Protein AF-Q16J27-F1 (afdb_monomer_lite)

Foldseek 3Di:
DLVVQLVVCVVVVNVLSVVVSVLVVVLPDDDPPDDDDDVCSCVVPVCSQVVLVVSLVVCVVVVVLVVSLVSCLSQAFQDADPVVVVVVPPPDDPDDDDDDDDDPDDDDDDDDDDDPDDPVPVVVVVVVPDDDDDDDDPPPDPPDDPPVGDNRSHDCPCLVVSLVSLVVVLVVCVVVVVPVVSVVSVSRRPPDPPPPPDDDLWFAAPVPRDTDPQADPPVRHGRDAALVPRHRAPDDKDAFPPPRHIHHPVVVVVCVVPDQADSNPPRDSRVVRRVVVVPPD

pLDDT: mean 71.66, std 24.14, range [27.55, 97.0]

Structure (mmCIF, N/CA/C/O backbone):
data_AF-Q16J27-F1
#
_entry.id   AF-Q16J27-F1
#
loop_
_atom_site.group_PDB
_atom_site.id
_atom_site.type_symbol
_atom_site.label_atom_id
_atom_site.label_alt_id
_atom_site.label_comp_id
_atom_site.label_asym_id
_atom_site.label_entity_id
_atom_site.label_seq_id
_atom_site.pdbx_PDB_ins_code
_atom_site.Cartn_x
_atom_site.Cartn_y
_atom_site.Cartn_z
_atom_site.occupancy
_atom_site.B_iso_or_equiv
_atom_site.auth_seq_id
_atom_site.auth_comp_id
_atom_site.auth_asym_id
_atom_site.auth_atom_id
_atom_site.pdbx_PDB_model_num
ATOM 1 N N . MET A 1 1 ? 21.457 -13.577 -12.813 1.00 84.94 1 MET A N 1
ATOM 2 C CA . MET A 1 1 ? 20.068 -13.137 -13.081 1.00 84.94 1 MET A CA 1
ATOM 3 C C . MET A 1 1 ? 20.002 -12.129 -14.229 1.00 84.94 1 MET A C 1
ATOM 5 O O . MET A 1 1 ? 19.342 -12.450 -15.204 1.00 84.94 1 MET A O 1
ATOM 9 N N . CYS A 1 2 ? 20.724 -10.998 -14.190 1.00 90.38 2 CYS A N 1
ATOM 10 C CA . CYS A 1 2 ? 20.706 -9.997 -15.276 1.00 90.38 2 CYS A CA 1
ATOM 11 C C . CYS A 1 2 ? 20.982 -10.592 -16.672 1.00 90.38 2 CYS A C 1
ATOM 13 O O . CYS A 1 2 ? 20.192 -10.374 -17.583 1.00 90.38 2 CYS A O 1
ATOM 15 N N . ARG A 1 3 ? 22.016 -11.439 -16.807 1.00 91.88 3 ARG A N 1
ATOM 16 C CA . ARG A 1 3 ? 22.331 -12.161 -18.056 1.00 91.88 3 ARG A CA 1
ATOM 17 C C . ARG A 1 3 ? 21.164 -12.987 -18.599 1.00 91.88 3 ARG A C 1
ATOM 19 O O . ARG A 1 3 ? 20.819 -12.880 -19.765 1.00 91.88 3 ARG A O 1
ATOM 26 N N . HIS A 1 4 ? 20.513 -13.760 -17.733 1.00 93.12 4 HIS A N 1
ATOM 27 C CA . HIS A 1 4 ? 19.356 -14.566 -18.119 1.00 93.12 4 HIS A CA 1
ATOM 28 C C . HIS A 1 4 ? 18.196 -13.689 -18.611 1.00 93.12 4 HIS A C 1
ATOM 30 O O . HIS A 1 4 ? 17.593 -13.975 -19.639 1.00 93.12 4 HIS A O 1
ATOM 36 N N . 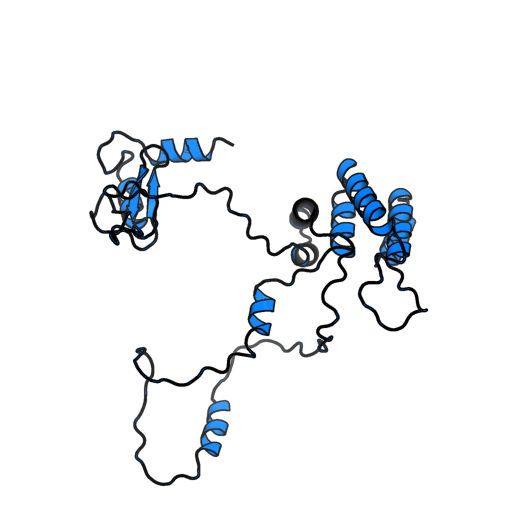ASN A 1 5 ? 17.903 -12.587 -17.913 1.00 92.25 5 ASN A N 1
ATOM 37 C CA . ASN A 1 5 ? 16.838 -11.673 -18.327 1.00 92.25 5 ASN A CA 1
ATOM 38 C C . ASN A 1 5 ? 17.156 -10.986 -19.664 1.00 92.25 5 ASN A C 1
ATOM 40 O O . ASN A 1 5 ? 16.250 -10.784 -20.471 1.00 92.25 5 ASN A O 1
ATOM 44 N N . LYS A 1 6 ? 18.434 -10.670 -19.915 1.00 95.00 6 LYS A N 1
ATOM 45 C CA . LYS A 1 6 ? 18.916 -10.172 -21.206 1.00 95.00 6 LYS A CA 1
ATOM 46 C C . LYS A 1 6 ? 18.664 -11.190 -22.324 1.00 95.00 6 LYS A C 1
ATOM 48 O O . LYS A 1 6 ? 18.023 -10.840 -23.307 1.00 95.00 6 LYS A O 1
ATOM 53 N N . GLU A 1 7 ? 19.093 -12.441 -22.156 1.00 95.69 7 GLU A N 1
ATOM 54 C CA . GLU A 1 7 ? 18.892 -13.519 -23.144 1.00 95.69 7 GLU A CA 1
ATOM 55 C C . GLU A 1 7 ? 17.401 -13.760 -23.439 1.00 95.69 7 GLU A C 1
ATOM 57 O O . GLU A 1 7 ? 16.992 -13.943 -24.587 1.00 95.69 7 GLU A O 1
ATOM 62 N N . VAL A 1 8 ? 16.556 -13.719 -22.403 1.00 94.75 8 VAL A N 1
ATOM 63 C CA . VAL A 1 8 ? 15.099 -13.821 -22.561 1.00 94.75 8 VAL A CA 1
ATOM 64 C C . VAL A 1 8 ? 14.559 -12.635 -23.366 1.00 94.75 8 VAL A C 1
ATOM 66 O O . VAL A 1 8 ? 13.765 -12.838 -24.283 1.00 94.75 8 VAL A O 1
ATOM 69 N N . ALA A 1 9 ? 14.996 -11.409 -23.077 1.00 95.12 9 ALA A N 1
ATOM 70 C CA . ALA A 1 9 ? 14.585 -10.227 -23.831 1.00 95.12 9 ALA A CA 1
ATOM 71 C C . ALA A 1 9 ? 15.019 -10.283 -25.308 1.00 95.12 9 ALA A C 1
ATOM 73 O O . ALA A 1 9 ? 14.231 -9.913 -26.180 1.00 95.12 9 ALA A O 1
ATOM 74 N N . GLU A 1 10 ? 16.221 -10.793 -25.597 1.00 96.06 10 GLU A N 1
ATOM 75 C CA . GLU A 1 10 ? 16.709 -11.014 -26.966 1.00 96.06 10 GLU A CA 1
ATOM 76 C C . GLU A 1 10 ? 15.813 -12.007 -27.710 1.00 96.06 10 GLU A C 1
ATOM 78 O O . GLU A 1 10 ? 15.356 -11.723 -28.818 1.00 96.06 10 GLU A O 1
ATOM 83 N N . LYS A 1 11 ? 15.473 -13.132 -27.068 1.00 97.00 11 LYS A N 1
ATOM 84 C CA . LYS A 1 11 ? 14.601 -14.162 -27.647 1.00 97.00 11 LYS A CA 1
ATOM 85 C C . LYS A 1 11 ? 13.217 -13.631 -28.036 1.00 97.00 11 LYS A C 1
ATOM 87 O O . LYS A 1 11 ? 12.656 -14.082 -29.031 1.00 97.00 11 LYS A O 1
ATOM 92 N N . TYR A 1 12 ? 12.663 -12.703 -27.259 1.00 95.00 12 TYR A N 1
ATOM 93 C CA . TYR A 1 12 ? 11.347 -12.105 -27.517 1.00 95.00 12 TYR A CA 1
ATOM 94 C C . TYR A 1 12 ? 11.411 -10.770 -28.279 1.00 95.00 12 TYR A C 1
ATOM 96 O O . TYR A 1 12 ? 10.386 -10.106 -28.422 1.00 95.00 12 TYR A O 1
ATOM 104 N N . GLY A 1 13 ? 12.585 -10.368 -28.779 1.00 94.12 13 GLY A N 1
ATOM 105 C CA . GLY A 1 13 ? 12.735 -9.179 -29.622 1.00 94.12 13 GLY A CA 1
ATOM 106 C C . GLY A 1 13 ? 12.473 -7.852 -28.899 1.00 94.12 13 GLY A C 1
ATOM 107 O O . GLY A 1 13 ? 11.912 -6.936 -29.496 1.00 94.12 13 GLY A O 1
ATOM 108 N N . ARG A 1 14 ? 12.853 -7.737 -27.618 1.00 94.50 14 ARG A N 1
ATOM 109 C CA . ARG A 1 14 ? 12.688 -6.521 -26.794 1.00 94.50 14 ARG A CA 1
ATOM 110 C C . ARG A 1 14 ? 14.020 -5.785 -26.583 1.00 94.50 14 ARG A C 1
ATOM 112 O O . ARG A 1 14 ? 14.635 -5.951 -25.528 1.00 94.50 14 ARG A O 1
ATOM 119 N N . PRO A 1 15 ? 14.497 -4.977 -27.553 1.00 93.94 15 PRO A N 1
ATOM 120 C CA . PRO A 1 15 ? 15.834 -4.372 -27.506 1.00 93.94 15 PRO A CA 1
ATOM 121 C C . PRO A 1 15 ? 16.024 -3.396 -26.334 1.00 93.94 15 PRO A C 1
ATOM 123 O O . PRO A 1 15 ? 17.126 -3.274 -25.804 1.00 93.94 15 PRO A O 1
ATOM 126 N N . ASP A 1 16 ? 14.947 -2.748 -25.890 1.00 93.56 16 ASP A N 1
ATOM 127 C CA . ASP A 1 16 ? 14.914 -1.875 -24.715 1.00 93.56 16 ASP A CA 1
ATOM 128 C C . ASP A 1 16 ? 15.281 -2.631 -23.428 1.00 93.56 16 ASP A C 1
ATOM 130 O O . ASP A 1 16 ? 16.112 -2.180 -22.634 1.00 93.56 16 ASP A O 1
ATOM 134 N N . LEU A 1 17 ? 14.725 -3.833 -23.255 1.00 95.00 17 LEU A N 1
ATOM 135 C CA . LEU A 1 17 ? 15.028 -4.696 -22.117 1.00 95.00 17 LEU A CA 1
ATOM 136 C C . LEU A 1 17 ? 16.420 -5.317 -22.239 1.00 95.00 17 LEU A C 1
ATOM 138 O O . LEU A 1 17 ? 17.116 -5.430 -21.232 1.00 95.00 17 LEU A O 1
ATOM 142 N N . VAL A 1 18 ? 16.867 -5.663 -23.450 1.00 95.62 18 VAL A N 1
ATOM 143 C CA . VAL A 1 18 ? 18.244 -6.136 -23.685 1.00 95.62 18 VAL A CA 1
ATOM 144 C C . VAL A 1 18 ? 19.256 -5.091 -23.229 1.00 95.62 18 VAL A C 1
ATOM 146 O O . VAL A 1 18 ? 20.201 -5.419 -22.507 1.00 95.62 18 VAL A O 1
ATOM 149 N N . GLN A 1 19 ? 19.042 -3.825 -23.594 1.00 94.50 19 GLN A N 1
ATOM 150 C CA . GLN A 1 19 ? 19.903 -2.727 -23.170 1.00 94.50 19 GLN A CA 1
ATOM 151 C C . GLN A 1 19 ? 19.860 -2.543 -21.649 1.00 94.50 19 GLN A C 1
ATOM 153 O O . GLN A 1 19 ? 20.912 -2.501 -21.011 1.00 94.50 19 GLN A O 1
ATOM 158 N N . CYS A 1 20 ? 18.665 -2.500 -21.053 1.00 95.06 20 CYS A N 1
ATOM 159 C CA . CYS A 1 20 ? 18.499 -2.367 -19.605 1.00 95.06 20 CYS A CA 1
ATOM 160 C C . CYS A 1 20 ? 19.228 -3.474 -18.829 1.00 95.06 20 CYS A C 1
ATOM 162 O O . CYS A 1 20 ? 20.015 -3.184 -17.927 1.00 95.06 20 CYS A O 1
ATOM 164 N N . TRP A 1 21 ? 19.014 -4.738 -19.201 1.00 95.25 21 TRP A N 1
ATOM 165 C CA . TRP A 1 21 ? 19.621 -5.873 -18.511 1.00 95.25 21 TRP A CA 1
ATOM 166 C C . TRP A 1 21 ? 21.120 -6.012 -18.790 1.00 95.25 21 TRP A C 1
ATOM 168 O O . TRP A 1 21 ? 21.832 -6.509 -17.922 1.00 95.25 21 TRP A O 1
ATOM 178 N N . SER A 1 22 ? 21.619 -5.506 -19.925 1.00 93.50 22 SER A N 1
ATOM 179 C CA . SER A 1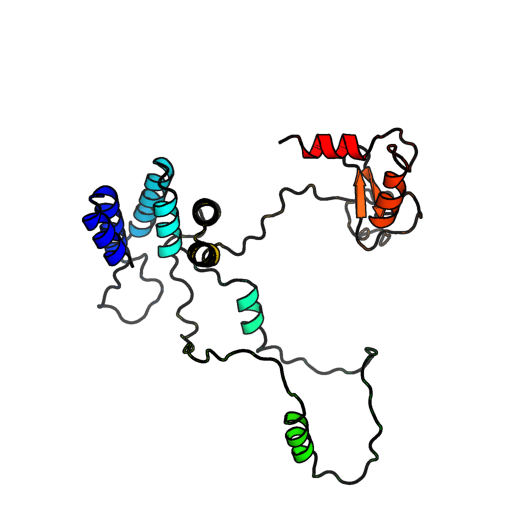 22 ? 23.063 -5.380 -20.181 1.00 93.50 22 SER A CA 1
ATOM 180 C C . SER A 1 22 ? 23.713 -4.356 -19.245 1.00 93.50 22 SER A C 1
ATOM 182 O O . SER A 1 22 ? 24.751 -4.637 -18.653 1.00 93.50 22 SER A O 1
ATOM 184 N N . LEU A 1 23 ? 23.082 -3.189 -19.054 1.00 91.81 23 LEU A N 1
ATOM 185 C CA . LEU A 1 23 ? 23.543 -2.177 -18.095 1.00 91.81 23 LEU A CA 1
ATOM 186 C C . LEU A 1 23 ? 23.509 -2.721 -16.660 1.00 91.81 23 LEU A C 1
ATOM 188 O O . LEU A 1 23 ? 24.484 -2.598 -15.925 1.00 91.81 23 LEU A O 1
ATOM 192 N N . ALA A 1 24 ? 22.413 -3.381 -16.281 1.00 90.44 24 ALA A N 1
ATOM 193 C CA . ALA A 1 24 ? 22.274 -4.019 -14.976 1.00 90.44 24 ALA A CA 1
ATOM 194 C C . ALA A 1 24 ? 23.296 -5.150 -14.759 1.00 90.44 24 ALA A C 1
ATOM 196 O O . ALA A 1 24 ? 23.768 -5.342 -13.642 1.00 90.44 24 ALA A O 1
ATOM 197 N N . GLU A 1 25 ? 23.652 -5.908 -15.801 1.00 90.31 25 GLU A N 1
ATOM 198 C CA . GLU A 1 25 ? 24.704 -6.924 -15.721 1.00 90.31 25 GLU A CA 1
ATOM 199 C C . GLU A 1 25 ? 26.066 -6.293 -15.429 1.00 90.31 25 GLU A C 1
ATOM 201 O O . GLU A 1 25 ? 26.739 -6.769 -14.523 1.00 90.31 25 GLU A O 1
ATOM 206 N N . MET A 1 26 ? 26.441 -5.210 -16.119 1.00 85.75 26 MET A N 1
ATOM 207 C CA . MET A 1 26 ? 27.706 -4.507 -15.856 1.00 85.75 26 MET A CA 1
ATOM 208 C C . MET A 1 26 ? 27.786 -3.971 -14.423 1.00 85.75 26 MET A C 1
ATOM 210 O O . MET A 1 26 ? 28.833 -4.056 -13.795 1.00 85.75 26 MET A O 1
ATOM 214 N N . ILE A 1 27 ? 26.672 -3.472 -13.881 1.00 85.06 27 ILE A N 1
ATOM 215 C CA . ILE A 1 27 ? 26.608 -2.997 -12.491 1.00 85.06 27 ILE A CA 1
ATOM 216 C C . ILE A 1 27 ? 26.768 -4.148 -11.484 1.00 85.06 27 ILE A C 1
ATOM 218 O O . ILE A 1 27 ? 27.290 -3.945 -10.392 1.00 85.06 27 ILE A O 1
ATOM 222 N N . ALA A 1 28 ? 26.305 -5.352 -11.829 1.00 81.94 28 ALA A N 1
ATOM 223 C CA . ALA A 1 28 ? 26.317 -6.513 -10.943 1.00 81.94 28 ALA A CA 1
ATOM 224 C C . ALA A 1 28 ? 27.635 -7.312 -10.961 1.00 81.94 28 ALA A C 1
ATOM 226 O O . ALA A 1 28 ? 27.755 -8.268 -10.194 1.00 81.94 28 ALA A O 1
ATOM 227 N N . GLN A 1 29 ? 28.590 -6.991 -11.841 1.00 76.19 29 GLN A N 1
ATOM 228 C CA . GLN A 1 29 ? 29.853 -7.726 -11.945 1.00 76.19 29 GLN A CA 1
ATOM 229 C C . GLN A 1 29 ? 30.774 -7.411 -10.749 1.00 76.19 29 GLN A C 1
ATOM 231 O O . GLN A 1 29 ? 31.118 -6.247 -10.548 1.00 76.19 29 GLN A O 1
ATOM 236 N N . PRO A 1 30 ? 31.191 -8.418 -9.953 1.00 58.91 30 PRO A N 1
ATOM 237 C CA . PRO A 1 30 ? 32.219 -8.233 -8.937 1.00 58.91 30 PRO A CA 1
ATOM 238 C C . PRO A 1 30 ? 33.591 -8.131 -9.616 1.00 58.91 30 PRO A C 1
ATOM 240 O O . PRO A 1 30 ? 33.941 -8.978 -10.439 1.00 58.91 30 PRO A O 1
ATOM 243 N N . ASN A 1 31 ? 34.369 -7.102 -9.291 1.00 52.28 31 ASN A N 1
ATOM 244 C CA . ASN A 1 31 ? 35.747 -6.991 -9.767 1.00 52.28 31 ASN A CA 1
ATOM 245 C C . ASN A 1 31 ? 36.627 -8.006 -9.016 1.00 52.28 31 ASN A C 1
ATOM 247 O O . ASN A 1 31 ? 36.644 -8.007 -7.788 1.00 52.28 31 ASN A O 1
ATOM 251 N N . ASN A 1 32 ? 37.360 -8.853 -9.741 1.00 49.38 32 ASN A N 1
ATOM 252 C CA . ASN A 1 32 ? 38.170 -9.947 -9.179 1.00 49.38 32 ASN A CA 1
ATOM 253 C C . ASN A 1 32 ? 39.527 -9.514 -8.581 1.00 49.38 32 ASN A C 1
ATOM 255 O O . ASN A 1 32 ? 40.307 -10.383 -8.206 1.00 49.38 32 ASN A O 1
ATOM 259 N N . ASP A 1 33 ? 39.823 -8.215 -8.476 1.00 46.03 33 ASP A N 1
ATOM 260 C CA . ASP A 1 33 ? 41.200 -7.751 -8.228 1.00 46.03 33 ASP A CA 1
ATOM 261 C C . ASP A 1 33 ? 41.491 -7.162 -6.841 1.00 46.03 33 ASP A C 1
ATOM 263 O O . ASP A 1 33 ? 42.625 -6.752 -6.606 1.00 46.03 33 ASP A O 1
ATOM 267 N N . PHE A 1 34 ? 40.551 -7.133 -5.889 1.00 42.59 34 PHE A N 1
ATOM 268 C CA . PHE A 1 34 ? 40.861 -6.602 -4.552 1.00 42.59 34 PHE A CA 1
ATOM 269 C C . PHE A 1 34 ? 40.229 -7.408 -3.419 1.00 42.59 34 PHE A C 1
ATOM 271 O O . PHE A 1 34 ? 39.011 -7.548 -3.321 1.00 42.59 34 PHE A O 1
ATOM 278 N N . ASP A 1 35 ? 41.112 -7.925 -2.566 1.00 42.25 35 ASP A N 1
ATOM 279 C CA . ASP A 1 35 ? 40.805 -8.606 -1.316 1.00 42.25 35 ASP A CA 1
ATOM 280 C C . ASP A 1 35 ? 40.324 -7.581 -0.272 1.00 42.25 35 ASP A C 1
ATOM 282 O O . ASP A 1 35 ? 40.947 -6.536 -0.087 1.00 42.25 35 ASP A O 1
ATOM 286 N N . ALA A 1 36 ? 39.209 -7.908 0.381 1.00 48.09 36 ALA A N 1
ATOM 287 C CA . ALA A 1 36 ? 38.683 -7.341 1.624 1.00 48.09 36 ALA A CA 1
ATOM 288 C C . ALA A 1 36 ? 38.724 -5.803 1.814 1.00 48.09 36 ALA A C 1
ATOM 290 O O . ALA A 1 36 ? 39.579 -5.279 2.519 1.00 48.09 36 ALA A O 1
ATOM 291 N N . ASP A 1 37 ? 37.697 -5.101 1.319 1.00 42.53 37 ASP A N 1
ATOM 292 C CA . ASP A 1 37 ? 36.914 -4.204 2.184 1.00 42.53 37 ASP A CA 1
ATOM 293 C C . ASP A 1 37 ? 35.528 -3.906 1.588 1.00 42.53 37 ASP A C 1
ATOM 295 O O . ASP A 1 37 ? 35.351 -3.614 0.403 1.00 42.53 37 ASP A O 1
ATOM 299 N N . ASP A 1 38 ? 34.512 -4.045 2.436 1.00 49.72 38 ASP A N 1
ATOM 300 C CA . ASP A 1 38 ? 33.117 -4.300 2.055 1.00 49.72 38 ASP A CA 1
ATOM 301 C C . ASP A 1 38 ? 32.356 -3.060 1.527 1.00 49.72 38 ASP A C 1
ATOM 303 O O . ASP A 1 38 ? 31.264 -3.173 0.960 1.00 49.72 38 ASP A O 1
ATOM 307 N N . ASP A 1 39 ? 32.970 -1.877 1.626 1.00 46.00 39 ASP A N 1
ATOM 308 C CA . ASP A 1 39 ? 32.399 -0.568 1.264 1.00 46.00 39 ASP A CA 1
ATOM 309 C C . ASP A 1 39 ? 32.596 -0.203 -0.232 1.00 46.00 39 ASP A C 1
ATOM 311 O O . ASP A 1 39 ? 32.161 0.843 -0.719 1.00 46.00 39 ASP A O 1
ATOM 315 N N . MET A 1 40 ? 33.245 -1.087 -1.002 1.00 46.59 40 MET A N 1
ATOM 316 C CA . MET A 1 40 ? 33.922 -0.739 -2.259 1.00 46.59 40 MET A CA 1
ATOM 317 C C . MET A 1 40 ? 33.171 -1.141 -3.553 1.00 46.59 40 MET A C 1
ATOM 319 O O . MET A 1 40 ? 33.783 -1.330 -4.599 1.00 46.59 40 MET A O 1
ATOM 323 N N . LEU A 1 41 ? 31.835 -1.269 -3.528 1.00 47.47 41 LEU A N 1
ATOM 324 C CA . LEU A 1 41 ? 31.025 -1.412 -4.762 1.00 47.47 41 LEU A CA 1
ATOM 325 C C . LEU A 1 41 ? 30.565 -0.065 -5.332 1.00 47.47 41 LEU A C 1
ATOM 327 O O . LEU A 1 41 ? 30.467 0.103 -6.547 1.00 47.47 41 LEU A O 1
ATOM 331 N N . CYS A 1 42 ? 30.297 0.914 -4.463 1.00 46.03 42 CYS A N 1
ATOM 332 C CA . CYS A 1 42 ? 29.894 2.261 -4.878 1.00 46.03 42 CYS A CA 1
ATOM 333 C C . CYS A 1 42 ? 31.087 3.073 -5.422 1.00 46.03 42 CYS A C 1
ATOM 335 O O . CYS A 1 42 ? 30.923 3.981 -6.232 1.00 46.03 42 CYS A O 1
ATOM 337 N N . SER A 1 43 ? 32.301 2.716 -5.006 1.00 44.72 43 SER A N 1
ATOM 338 C CA . SER A 1 43 ? 33.563 3.350 -5.401 1.00 44.72 43 SER A CA 1
ATOM 339 C C . SER A 1 43 ? 34.061 2.935 -6.790 1.00 44.72 43 SER A C 1
ATOM 341 O O . SER A 1 43 ? 34.849 3.664 -7.385 1.00 44.72 43 SER A O 1
ATOM 343 N N . GLN A 1 44 ? 33.610 1.797 -7.326 1.00 54.31 44 GLN A N 1
ATOM 344 C CA . GLN A 1 44 ? 34.059 1.289 -8.631 1.00 54.31 44 GLN A CA 1
ATOM 345 C C . GLN A 1 44 ? 33.229 1.835 -9.799 1.00 54.31 44 GLN A C 1
ATOM 347 O O . GLN A 1 44 ? 33.736 1.963 -10.909 1.00 54.31 44 GLN A O 1
ATOM 352 N N . ASN A 1 45 ? 31.972 2.218 -9.550 1.00 61.91 45 ASN A N 1
ATOM 353 C CA . ASN A 1 45 ? 31.107 2.855 -10.539 1.00 61.91 45 ASN A CA 1
ATOM 354 C C . ASN A 1 45 ? 30.376 4.052 -9.909 1.00 61.91 45 ASN A C 1
ATOM 356 O O . ASN A 1 45 ? 29.251 3.887 -9.424 1.00 61.91 45 ASN A O 1
ATOM 360 N N . PRO A 1 46 ? 30.952 5.271 -9.959 1.00 67.19 46 PRO A N 1
ATOM 361 C CA . PRO A 1 46 ? 30.377 6.457 -9.310 1.00 67.19 46 PRO A CA 1
ATOM 362 C C . PRO A 1 46 ? 28.964 6.806 -9.813 1.00 67.19 46 PRO A C 1
ATOM 364 O O . PRO A 1 46 ? 28.221 7.525 -9.148 1.00 67.19 46 PRO A O 1
ATOM 367 N N . PHE A 1 47 ? 28.570 6.266 -10.971 1.00 77.25 47 PHE A N 1
ATOM 368 C CA . PHE A 1 47 ? 27.265 6.477 -11.596 1.00 77.25 47 PHE A CA 1
ATOM 369 C C . PHE A 1 47 ? 26.322 5.267 -11.512 1.00 77.25 47 PHE A C 1
ATOM 371 O O . PHE A 1 47 ? 25.203 5.349 -12.008 1.00 77.25 47 PHE A O 1
ATOM 378 N N . ALA A 1 48 ? 26.718 4.140 -10.907 1.00 81.44 48 ALA A N 1
ATOM 379 C CA . ALA A 1 48 ? 25.883 2.931 -10.911 1.00 81.44 48 ALA A CA 1
ATOM 380 C C . ALA A 1 48 ? 24.538 3.150 -10.208 1.00 81.44 48 ALA A C 1
ATOM 382 O O . ALA A 1 48 ? 23.492 2.757 -10.727 1.00 81.44 48 ALA A O 1
ATOM 383 N N . LYS A 1 49 ? 24.552 3.835 -9.058 1.00 84.00 49 LYS A N 1
ATOM 384 C CA . LYS A 1 49 ? 23.329 4.186 -8.331 1.00 84.00 49 LYS A CA 1
ATOM 385 C C . LYS A 1 49 ? 22.425 5.098 -9.163 1.00 84.00 49 LYS A C 1
ATOM 387 O O . LYS A 1 49 ? 21.259 4.774 -9.351 1.00 84.00 49 LYS A O 1
ATOM 392 N N . SER A 1 50 ? 22.949 6.209 -9.684 1.00 86.44 50 SER A N 1
ATOM 393 C CA . SER A 1 50 ? 22.144 7.167 -10.456 1.00 86.44 50 SER A CA 1
ATOM 394 C C . SER A 1 50 ? 21.603 6.554 -11.750 1.00 86.44 50 SER A C 1
ATOM 396 O O . SER A 1 50 ? 20.458 6.812 -12.121 1.00 86.44 50 SER A O 1
ATOM 398 N N . LEU A 1 51 ? 22.381 5.687 -12.401 1.00 90.62 51 LEU A N 1
ATOM 399 C CA . LEU A 1 51 ? 21.941 4.929 -13.566 1.00 90.62 51 LEU A CA 1
ATOM 400 C C . LEU A 1 51 ? 20.798 3.968 -13.217 1.00 90.62 51 LEU A C 1
ATOM 402 O O . LEU A 1 51 ? 19.794 3.947 -13.924 1.00 90.62 51 LEU A O 1
ATOM 406 N N . LEU A 1 52 ? 20.900 3.216 -12.117 1.00 90.81 52 LEU A N 1
ATOM 407 C CA . LEU A 1 52 ? 19.821 2.338 -11.650 1.00 90.81 52 LEU A CA 1
ATOM 408 C C . LEU A 1 52 ? 18.541 3.108 -11.325 1.00 90.81 52 LEU A C 1
ATOM 410 O O . LEU A 1 52 ? 17.461 2.706 -11.753 1.00 90.81 52 LEU A O 1
ATOM 414 N N . GLU A 1 53 ? 18.654 4.221 -10.603 1.00 90.88 53 GLU A N 1
ATOM 415 C CA . GLU A 1 53 ? 17.511 5.078 -10.272 1.00 90.88 53 GLU A CA 1
ATOM 416 C C . GLU A 1 53 ? 16.854 5.646 -11.541 1.00 90.88 53 GLU A C 1
ATOM 418 O O . GLU A 1 53 ? 15.623 5.675 -11.647 1.00 90.88 53 GLU A O 1
ATOM 423 N N . SER A 1 54 ? 17.662 6.023 -12.537 1.00 92.88 54 SER A N 1
ATOM 424 C CA . SER A 1 54 ? 17.190 6.482 -13.846 1.00 92.88 54 SER A CA 1
ATOM 425 C C . SER A 1 54 ? 16.481 5.374 -14.630 1.00 92.88 54 SER A C 1
ATOM 427 O O . SER A 1 54 ? 15.385 5.602 -15.142 1.00 92.88 54 SER A O 1
ATOM 429 N N . LEU A 1 55 ? 17.040 4.158 -14.666 1.00 94.44 55 LEU A N 1
ATOM 430 C CA . LEU A 1 55 ? 16.424 2.999 -15.321 1.00 94.44 55 LEU A CA 1
ATOM 431 C C . LEU A 1 55 ? 15.078 2.646 -14.675 1.00 94.44 55 LEU A C 1
ATOM 433 O O . LEU A 1 55 ? 14.077 2.521 -15.379 1.00 94.44 55 LEU A O 1
ATOM 437 N N . ILE A 1 56 ? 15.021 2.554 -13.343 1.00 94.56 56 ILE A N 1
ATOM 438 C CA . ILE A 1 56 ? 13.777 2.280 -12.606 1.00 94.56 56 ILE A CA 1
ATOM 439 C C . ILE A 1 56 ? 12.724 3.348 -12.923 1.00 94.56 56 ILE A C 1
ATOM 441 O O . ILE A 1 56 ? 11.586 3.018 -13.258 1.00 94.56 56 ILE A O 1
ATOM 445 N N . SER A 1 57 ? 13.111 4.625 -12.871 1.00 93.81 57 SER A N 1
ATOM 446 C CA . SER A 1 57 ? 12.207 5.746 -13.153 1.00 93.81 57 SER A CA 1
ATOM 447 C C . SER A 1 57 ? 11.722 5.748 -14.605 1.00 93.81 57 SER A C 1
ATOM 449 O O . SER A 1 57 ? 10.556 6.045 -14.866 1.00 93.81 57 SER A O 1
ATOM 451 N N . HIS A 1 58 ? 12.587 5.387 -15.557 1.00 95.69 58 HIS A N 1
ATOM 452 C CA . HIS A 1 58 ? 12.231 5.265 -16.966 1.00 95.69 58 HIS A CA 1
ATOM 453 C C . HIS A 1 58 ? 11.145 4.206 -17.178 1.00 95.69 58 HIS A C 1
ATOM 455 O O . HIS A 1 58 ? 10.097 4.532 -17.737 1.00 95.69 58 HIS A O 1
ATOM 461 N N . PHE A 1 59 ? 11.367 2.976 -16.697 1.00 96.12 59 PHE A N 1
ATOM 462 C CA . PHE A 1 59 ? 10.416 1.873 -16.869 1.00 96.12 59 PHE A CA 1
ATOM 463 C C . PHE A 1 59 ? 9.099 2.124 -16.131 1.00 96.12 59 PHE A C 1
ATOM 465 O O . PHE A 1 59 ? 8.030 1.875 -16.685 1.00 96.12 59 PHE A O 1
ATOM 472 N N . ALA A 1 60 ? 9.150 2.731 -14.942 1.00 94.12 60 ALA A N 1
ATOM 473 C CA . ALA A 1 60 ? 7.947 3.164 -14.237 1.00 94.12 60 ALA A CA 1
ATOM 474 C C . ALA A 1 60 ? 7.138 4.202 -15.040 1.00 94.12 60 ALA A C 1
ATOM 476 O O . ALA A 1 60 ? 5.914 4.106 -15.110 1.00 94.12 60 ALA A O 1
ATOM 477 N N . ARG A 1 61 ? 7.808 5.166 -15.690 1.00 95.69 61 ARG A N 1
ATOM 478 C CA . ARG A 1 61 ? 7.160 6.218 -16.494 1.00 95.69 61 ARG A CA 1
ATOM 479 C C . ARG A 1 61 ? 6.492 5.684 -17.762 1.00 95.69 61 ARG A C 1
ATOM 481 O O . ARG A 1 61 ? 5.478 6.234 -18.178 1.00 95.69 61 ARG A O 1
ATOM 488 N N . ILE A 1 62 ? 7.042 4.634 -18.371 1.00 95.81 62 ILE A N 1
ATOM 489 C CA . ILE A 1 62 ? 6.423 3.957 -19.524 1.00 95.81 62 ILE A CA 1
ATOM 490 C C . ILE A 1 62 ? 5.457 2.835 -19.108 1.00 95.81 62 ILE A C 1
ATOM 492 O O . ILE A 1 62 ? 5.031 2.053 -19.953 1.00 95.81 62 ILE A O 1
ATOM 496 N N . TYR A 1 63 ? 5.097 2.767 -17.821 1.00 94.12 63 TYR A N 1
ATOM 497 C CA . TYR A 1 63 ? 4.180 1.787 -17.231 1.00 94.12 63 TYR A CA 1
ATOM 498 C C . TYR A 1 63 ? 4.650 0.321 -17.279 1.00 94.12 63 TYR A C 1
ATOM 500 O O . TYR A 1 63 ? 3.863 -0.589 -17.018 1.00 94.12 63 TYR A O 1
ATOM 508 N N . ASP A 1 64 ? 5.940 0.064 -17.512 1.00 95.69 64 ASP A N 1
ATOM 509 C CA . ASP A 1 64 ? 6.549 -1.263 -17.353 1.00 95.69 64 ASP A CA 1
ATOM 510 C C . ASP A 1 64 ? 6.918 -1.490 -15.874 1.00 95.69 64 ASP A C 1
ATOM 512 O O . ASP A 1 64 ? 8.077 -1.482 -15.444 1.00 95.69 64 ASP A O 1
ATOM 516 N N . ILE A 1 65 ? 5.871 -1.640 -15.059 1.00 95.50 65 ILE A N 1
ATOM 517 C CA . ILE A 1 65 ? 5.978 -1.801 -13.603 1.00 95.50 65 ILE A CA 1
ATOM 518 C C . ILE A 1 65 ? 6.694 -3.103 -13.234 1.00 95.50 65 ILE A C 1
ATOM 520 O O . ILE A 1 65 ? 7.395 -3.151 -12.224 1.00 95.50 65 ILE A O 1
ATOM 524 N N . GLN A 1 66 ? 6.560 -4.144 -14.060 1.00 94.94 66 GLN A N 1
ATOM 525 C CA . GLN A 1 66 ? 7.264 -5.408 -13.872 1.00 94.94 66 GLN A CA 1
ATOM 526 C C . GLN A 1 66 ? 8.780 -5.200 -13.896 1.00 94.94 66 GLN A C 1
ATOM 528 O O . GLN A 1 66 ? 9.462 -5.608 -12.955 1.00 94.94 66 GLN A O 1
ATOM 533 N N . THR A 1 67 ? 9.310 -4.554 -14.937 1.00 95.31 67 THR A N 1
ATOM 534 C CA . THR A 1 67 ? 10.756 -4.342 -15.075 1.00 95.31 67 THR A CA 1
ATOM 535 C C . THR A 1 67 ? 11.283 -3.435 -13.966 1.00 95.31 67 THR A C 1
ATOM 537 O O . THR A 1 67 ? 12.289 -3.763 -13.333 1.00 95.31 67 THR A O 1
ATOM 540 N N . ALA A 1 68 ? 10.561 -2.355 -13.646 1.00 95.19 68 ALA A N 1
ATOM 541 C CA . ALA A 1 68 ? 10.901 -1.474 -12.529 1.00 95.19 68 ALA A CA 1
ATOM 542 C C . ALA A 1 68 ? 10.966 -2.239 -11.193 1.00 95.19 68 ALA A C 1
ATOM 544 O O . ALA A 1 68 ? 11.961 -2.153 -10.474 1.00 95.19 68 ALA A O 1
ATOM 545 N N . ALA A 1 69 ? 9.952 -3.055 -10.885 1.00 94.19 69 ALA A N 1
ATOM 546 C CA . ALA A 1 69 ? 9.918 -3.873 -9.675 1.00 94.19 69 ALA A CA 1
ATOM 547 C C . ALA A 1 69 ? 11.048 -4.913 -9.639 1.00 94.19 69 ALA A C 1
ATOM 549 O O . ALA A 1 69 ? 11.668 -5.110 -8.593 1.00 94.19 69 ALA A O 1
ATOM 550 N N . MET A 1 70 ? 11.349 -5.555 -10.771 1.00 93.94 70 MET A N 1
ATOM 551 C CA . MET A 1 70 ? 12.434 -6.531 -10.872 1.00 93.94 70 MET A CA 1
ATOM 552 C C . MET A 1 70 ? 13.804 -5.894 -10.619 1.00 93.94 70 MET A C 1
ATOM 554 O O . MET A 1 70 ? 14.602 -6.481 -9.889 1.00 93.94 70 MET A O 1
ATOM 558 N N . LEU A 1 71 ? 14.064 -4.690 -11.139 1.00 92.62 71 LEU A N 1
ATOM 559 C CA . LEU A 1 71 ? 15.277 -3.923 -10.830 1.00 92.62 71 LEU A CA 1
ATOM 560 C C . LEU A 1 71 ? 15.346 -3.551 -9.339 1.00 92.62 71 LEU A C 1
ATOM 562 O O . LEU A 1 71 ? 16.392 -3.716 -8.710 1.00 92.62 71 LEU A O 1
ATOM 566 N N . CYS A 1 72 ? 14.227 -3.132 -8.737 1.00 91.56 72 CYS A N 1
ATOM 567 C CA . CYS A 1 72 ? 14.158 -2.861 -7.299 1.00 91.56 72 CYS A CA 1
ATOM 568 C C . CYS A 1 72 ? 14.434 -4.106 -6.439 1.00 91.56 72 CYS A C 1
ATOM 570 O O . CYS A 1 72 ? 15.035 -3.987 -5.374 1.00 91.56 72 CYS A O 1
ATOM 572 N N . CYS A 1 73 ? 13.983 -5.291 -6.861 1.00 89.81 73 CYS A N 1
ATOM 573 C CA . CYS A 1 73 ? 14.280 -6.557 -6.182 1.00 89.81 73 CYS A CA 1
ATOM 574 C C . CYS A 1 73 ? 15.736 -6.996 -6.385 1.00 89.81 73 CYS A C 1
ATOM 576 O O . CYS A 1 73 ? 16.336 -7.545 -5.469 1.00 89.81 73 CYS A O 1
ATOM 578 N N . ALA A 1 74 ? 16.297 -6.758 -7.572 1.00 88.62 74 ALA A N 1
ATOM 579 C CA . ALA A 1 74 ? 17.656 -7.145 -7.937 1.00 88.62 74 ALA A CA 1
ATOM 580 C C . ALA A 1 74 ? 18.737 -6.381 -7.159 1.00 88.62 74 ALA A C 1
ATOM 582 O O . ALA A 1 74 ? 19.738 -6.975 -6.772 1.00 88.62 74 ALA A O 1
ATOM 583 N N . PHE A 1 75 ? 18.533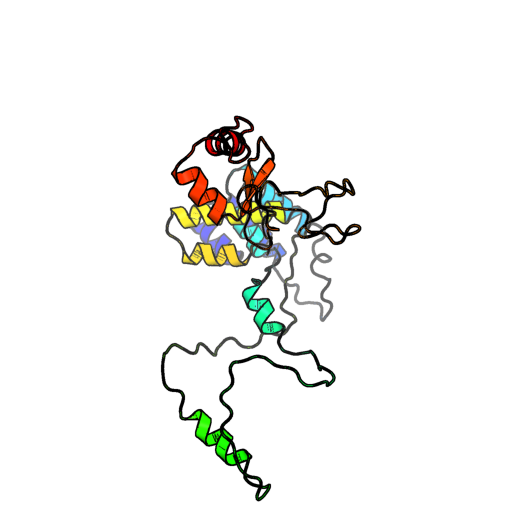 -5.075 -6.960 1.00 87.19 75 PHE A N 1
ATOM 584 C CA . PHE A 1 75 ? 19.552 -4.155 -6.435 1.00 87.19 75 PHE A CA 1
ATOM 585 C C . PHE A 1 75 ? 19.156 -3.466 -5.117 1.00 87.19 75 PHE A C 1
ATOM 587 O O . PHE A 1 75 ? 19.885 -2.599 -4.627 1.00 87.19 75 PHE A O 1
ATOM 594 N N . GLY A 1 76 ? 17.990 -3.807 -4.561 1.00 78.62 76 GLY A N 1
ATOM 595 C CA . GLY A 1 76 ? 17.492 -3.287 -3.286 1.00 78.62 76 GLY A CA 1
ATOM 596 C C . GLY A 1 76 ? 17.777 -4.213 -2.098 1.00 78.62 76 GLY A C 1
ATOM 597 O O . GLY A 1 76 ? 18.071 -5.393 -2.273 1.00 78.62 76 GLY A O 1
ATOM 598 N N . ARG A 1 77 ? 17.638 -3.695 -0.867 1.00 69.94 77 ARG A N 1
ATOM 599 C CA . ARG A 1 77 ? 17.762 -4.494 0.368 1.00 69.94 77 ARG A CA 1
ATOM 600 C C . ARG A 1 77 ? 16.698 -5.590 0.397 1.00 69.94 77 ARG A C 1
ATOM 602 O O . ARG A 1 77 ? 15.506 -5.291 0.319 1.00 69.94 77 ARG A O 1
ATOM 609 N N . HIS A 1 78 ? 17.115 -6.831 0.623 1.00 64.88 78 HIS A N 1
ATOM 610 C CA . HIS A 1 78 ? 16.240 -7.909 1.065 1.00 64.88 78 HIS A CA 1
ATOM 611 C C . HIS A 1 78 ? 16.013 -7.769 2.575 1.00 64.88 78 HIS A C 1
ATOM 613 O O . HIS A 1 78 ? 16.875 -8.092 3.386 1.00 64.88 78 HIS A O 1
ATOM 619 N N . CYS A 1 79 ? 14.858 -7.260 2.992 1.00 56.12 79 CYS A N 1
ATOM 620 C CA . CYS A 1 79 ? 14.505 -7.229 4.409 1.00 56.12 79 CYS A CA 1
ATOM 621 C C . CYS A 1 79 ? 13.829 -8.567 4.756 1.00 56.12 79 CYS A C 1
ATOM 623 O O . CYS A 1 79 ? 12.697 -8.771 4.321 1.00 56.12 79 CYS A O 1
ATOM 625 N N . PRO A 1 80 ? 14.481 -9.500 5.476 1.00 51.06 80 PRO A N 1
ATOM 626 C CA . PRO A 1 80 ? 13.802 -10.716 5.905 1.00 51.06 80 PRO A CA 1
ATOM 627 C C . PRO A 1 80 ? 12.594 -10.360 6.781 1.00 51.06 80 PRO A C 1
ATOM 629 O O . PRO A 1 80 ? 12.621 -9.407 7.563 1.00 51.06 80 PRO A O 1
ATOM 632 N N . SER A 1 81 ? 11.517 -11.124 6.613 1.00 45.94 81 SER A N 1
ATOM 633 C CA . SER A 1 81 ? 10.266 -10.973 7.362 1.00 45.94 81 SER A CA 1
ATOM 634 C C . SER A 1 81 ? 10.512 -11.014 8.877 1.00 45.94 81 SER A C 1
ATOM 636 O O . SER A 1 81 ? 11.354 -11.774 9.357 1.00 45.94 81 SER A O 1
ATOM 638 N N . LEU A 1 82 ? 9.720 -10.266 9.656 1.00 45.69 82 LEU A N 1
ATOM 639 C CA . LEU A 1 82 ? 9.742 -10.261 11.129 1.00 45.69 82 LEU A CA 1
ATOM 640 C C . LEU A 1 82 ? 9.609 -11.680 11.737 1.00 45.69 82 LEU A C 1
ATOM 642 O O . LEU A 1 82 ? 10.074 -11.936 12.849 1.00 45.69 82 LEU A O 1
ATOM 646 N N . TYR A 1 83 ? 9.023 -12.621 10.988 1.00 46.56 83 TYR A N 1
ATOM 647 C CA . TYR A 1 83 ? 8.927 -14.034 11.362 1.00 46.56 83 TYR A CA 1
ATOM 648 C C . TYR A 1 83 ? 10.292 -14.754 11.379 1.00 46.56 83 TYR A C 1
ATOM 650 O O . TYR A 1 83 ? 10.519 -15.617 12.225 1.00 46.56 83 TYR A O 1
ATOM 658 N N . GLU A 1 84 ? 11.229 -14.373 10.505 1.00 42.59 84 GLU A N 1
ATOM 659 C CA . GLU A 1 84 ? 12.595 -14.919 10.483 1.00 42.59 84 GLU A CA 1
ATOM 660 C C . GLU A 1 84 ? 13.475 -14.277 11.564 1.00 42.59 84 GLU A C 1
ATOM 662 O O . GLU A 1 84 ? 14.207 -14.978 12.260 1.00 42.59 84 GLU A O 1
ATOM 667 N N . LEU A 1 85 ? 13.335 -12.966 11.801 1.00 42.81 85 LEU A N 1
ATOM 668 C CA . LEU A 1 85 ? 14.112 -12.258 12.828 1.00 42.81 85 LEU A CA 1
ATOM 669 C C . LEU A 1 85 ? 13.779 -12.737 14.254 1.00 42.81 85 LEU A C 1
ATOM 671 O O . LEU A 1 85 ? 14.647 -12.783 15.131 1.00 42.81 85 LEU A O 1
ATOM 675 N N . SER A 1 86 ? 12.533 -13.166 14.471 1.00 40.03 86 SER A N 1
ATOM 676 C CA . SER A 1 86 ? 12.068 -13.719 15.750 1.00 40.03 86 SER A CA 1
ATOM 677 C C . SER A 1 86 ? 12.710 -15.073 16.089 1.00 40.03 86 SER A C 1
ATOM 679 O O . SER A 1 86 ? 12.816 -15.412 17.265 1.00 40.03 86 SER A O 1
ATOM 681 N N . ARG A 1 87 ? 13.183 -15.837 15.090 1.00 40.59 87 ARG A N 1
ATOM 682 C CA . ARG A 1 87 ? 13.907 -17.110 15.295 1.00 40.59 87 ARG A CA 1
ATOM 683 C C . ARG A 1 87 ? 15.410 -16.926 15.510 1.00 40.59 87 ARG A C 1
ATOM 685 O O . ARG A 1 87 ? 16.031 -17.777 16.136 1.00 40.59 87 ARG A O 1
ATOM 692 N N . SER A 1 88 ? 15.979 -15.818 15.041 1.00 40.19 88 SER A N 1
ATOM 693 C CA . SER A 1 88 ? 17.401 -15.486 15.223 1.00 40.19 88 SER A CA 1
ATOM 694 C C . SER A 1 88 ? 17.691 -14.762 16.545 1.00 40.19 88 SER A C 1
ATOM 696 O O . SER A 1 88 ? 18.843 -14.661 16.955 1.00 40.19 88 SER A O 1
ATOM 698 N N . SER A 1 89 ? 16.657 -14.271 17.235 1.00 36.97 89 SER A N 1
ATOM 699 C CA . SER A 1 89 ? 16.797 -13.483 18.470 1.00 36.97 89 SER A CA 1
ATOM 700 C C . SER A 1 89 ? 16.776 -14.321 19.760 1.00 36.97 89 SER A C 1
ATOM 702 O O . SER A 1 89 ? 16.946 -13.774 20.846 1.00 36.97 89 SER A O 1
ATOM 704 N N . SER A 1 90 ? 16.585 -15.644 19.689 1.00 38.44 90 SER A N 1
ATOM 705 C CA . SER A 1 90 ? 16.494 -16.509 20.880 1.00 38.44 90 SER A CA 1
ATOM 706 C C . SER A 1 90 ? 17.840 -17.001 21.426 1.00 38.44 90 SER A C 1
ATOM 708 O O . SER A 1 90 ? 17.877 -17.902 22.261 1.00 38.44 90 SER A O 1
ATOM 710 N N . SER A 1 91 ? 18.957 -16.406 21.017 1.00 43.59 91 SER A N 1
ATOM 711 C CA . SER A 1 91 ? 20.272 -16.692 21.590 1.00 43.59 91 SER A CA 1
ATOM 712 C C . SER A 1 91 ? 20.991 -15.397 21.930 1.00 43.59 91 SER A C 1
ATOM 714 O O . SER A 1 91 ? 21.839 -14.950 21.164 1.00 43.59 91 SER A O 1
ATOM 716 N N . SER A 1 92 ? 20.621 -14.784 23.059 1.00 38.53 92 SER A N 1
ATOM 717 C CA . SER A 1 92 ? 21.516 -14.081 24.001 1.00 38.53 92 SER A CA 1
ATOM 718 C C . SER A 1 92 ? 20.709 -13.181 24.935 1.00 38.53 92 SER A C 1
ATOM 720 O O . SER A 1 92 ? 20.484 -12.005 24.670 1.00 38.53 92 SER A O 1
ATOM 722 N N . SER A 1 93 ? 20.310 -13.714 26.083 1.00 30.83 93 SER A N 1
ATOM 723 C CA . SER A 1 93 ? 20.055 -12.910 27.279 1.00 30.83 93 SER A CA 1
ATOM 724 C C . SER A 1 93 ? 20.365 -13.787 28.482 1.00 30.83 93 SER A C 1
ATOM 726 O O . SER A 1 93 ? 19.560 -14.625 28.877 1.00 30.83 93 SER A O 1
ATOM 728 N N . LYS A 1 94 ? 21.566 -13.639 29.046 1.00 32.91 94 LYS A N 1
ATOM 729 C CA . LYS A 1 94 ? 21.861 -14.150 30.387 1.00 32.91 94 LYS A CA 1
ATOM 730 C C . LYS A 1 94 ? 20.946 -13.398 31.358 1.00 32.91 94 LYS A C 1
ATOM 732 O O . LYS A 1 94 ? 21.221 -12.247 31.683 1.00 32.91 94 LYS A O 1
ATOM 737 N N . SER A 1 95 ? 19.843 -14.015 31.777 1.00 30.81 95 SER A N 1
ATOM 738 C CA . SER A 1 95 ? 18.991 -13.484 32.839 1.00 30.81 95 SER A CA 1
ATOM 739 C C . SER A 1 95 ? 19.631 -13.784 34.191 1.00 30.81 95 SER A C 1
ATOM 741 O O . SER A 1 95 ? 19.812 -14.944 34.562 1.00 30.81 95 SER A O 1
ATOM 743 N N . VAL A 1 96 ? 19.974 -12.721 34.913 1.00 30.95 96 VAL A N 1
ATOM 744 C CA . VAL A 1 96 ? 20.337 -12.749 36.330 1.00 30.95 96 VAL A CA 1
ATOM 745 C C . VAL A 1 96 ? 19.115 -13.181 37.152 1.00 30.95 96 VAL A C 1
ATOM 747 O O . VAL A 1 96 ? 17.998 -12.734 36.907 1.00 30.95 96 VAL A O 1
ATOM 750 N N . ASN A 1 97 ? 19.360 -14.083 38.103 1.00 32.56 97 ASN A N 1
ATOM 751 C CA . ASN A 1 97 ? 18.408 -14.720 39.012 1.00 32.56 97 ASN A CA 1
ATOM 752 C C . ASN A 1 97 ? 17.477 -13.750 39.760 1.00 32.56 97 ASN A C 1
ATOM 754 O O . ASN A 1 97 ? 17.963 -12.810 40.387 1.00 32.56 97 ASN A O 1
ATOM 758 N N . GLN A 1 98 ? 16.186 -14.103 39.835 1.00 31.27 98 GLN A N 1
ATOM 759 C CA . GLN A 1 98 ? 15.378 -14.097 41.068 1.00 31.27 98 GLN A CA 1
ATOM 760 C C . GLN A 1 98 ? 14.009 -14.776 40.829 1.00 31.27 98 GLN A C 1
ATOM 762 O O . GLN A 1 98 ? 13.235 -14.370 39.968 1.00 31.27 98 GLN A O 1
ATOM 767 N N . SER A 1 99 ? 13.735 -15.830 41.599 1.00 32.38 99 SER A N 1
ATOM 768 C CA . SER A 1 99 ? 12.454 -16.559 41.715 1.00 32.38 99 SER A CA 1
ATOM 769 C C . SER A 1 99 ? 11.651 -16.027 42.927 1.00 32.38 99 SER A C 1
ATOM 771 O O . SER A 1 99 ? 12.241 -15.296 43.723 1.00 32.38 99 SER A O 1
ATOM 773 N N . PRO A 1 100 ? 10.428 -16.514 43.256 1.00 39.94 100 PRO A N 1
ATOM 774 C CA . PRO A 1 100 ? 9.305 -16.998 42.432 1.00 39.94 100 PRO A CA 1
ATOM 775 C C . PRO A 1 100 ? 7.924 -16.437 42.883 1.00 39.94 100 PRO A C 1
ATOM 777 O O . PRO A 1 100 ? 7.621 -16.391 44.070 1.00 39.94 100 PRO A O 1
ATOM 780 N N . SER A 1 101 ? 7.027 -16.123 41.944 1.00 30.06 101 SER A N 1
ATOM 781 C CA . SER A 1 101 ? 5.555 -16.112 42.121 1.00 30.06 101 SER A CA 1
ATOM 782 C C . SER A 1 101 ? 4.941 -15.815 40.748 1.00 30.06 101 SER A C 1
ATOM 784 O O . SER A 1 101 ? 5.330 -14.836 40.127 1.00 30.06 101 SER A O 1
ATOM 786 N N . GLY A 1 102 ? 4.042 -16.560 40.113 1.00 28.84 102 GLY A N 1
ATOM 787 C CA . GLY A 1 102 ? 3.318 -17.798 40.368 1.00 28.84 102 GLY A CA 1
ATOM 788 C C . GLY A 1 102 ? 2.252 -17.832 39.259 1.00 28.84 102 GLY A C 1
ATOM 789 O O . GLY A 1 102 ? 1.350 -17.001 39.271 1.00 28.84 102 GLY A O 1
ATOM 790 N N . SER A 1 103 ? 2.402 -18.694 38.245 1.00 30.55 103 SER A N 1
ATOM 791 C CA . SER A 1 103 ? 1.460 -18.825 37.113 1.00 30.55 103 SER A CA 1
ATOM 792 C C . SER A 1 103 ? 0.788 -20.209 37.150 1.00 30.55 103 SER A C 1
ATOM 794 O O . SER A 1 103 ? 1.474 -21.187 37.453 1.00 30.55 103 SER A O 1
ATOM 796 N N . PRO A 1 104 ? -0.530 -20.332 36.889 1.00 37.09 104 PRO A N 1
ATOM 797 C CA . PRO A 1 104 ? -1.406 -21.273 37.596 1.00 37.09 104 PRO A CA 1
ATOM 798 C C . PRO A 1 104 ? -1.741 -22.571 36.837 1.00 37.09 104 PRO A C 1
ATOM 800 O O . PRO A 1 104 ? -2.792 -23.158 37.071 1.00 37.09 104 PRO A O 1
ATOM 803 N N . TYR A 1 105 ? -0.871 -23.061 35.951 1.00 34.47 105 TYR A N 1
ATOM 804 C CA . TYR A 1 105 ? -1.104 -24.339 35.257 1.00 34.47 105 TYR A CA 1
ATOM 805 C C . TYR A 1 105 ? 0.170 -25.179 35.153 1.00 34.47 105 TYR A C 1
ATOM 807 O O . TYR A 1 105 ? 0.736 -25.344 34.078 1.00 34.47 105 TYR A O 1
ATOM 815 N N . HIS A 1 106 ? 0.614 -25.741 36.274 1.00 37.28 106 HIS A N 1
ATOM 816 C CA . HIS A 1 106 ? 1.524 -26.884 36.255 1.00 37.28 106 HIS A CA 1
ATOM 817 C C . HIS A 1 106 ? 1.093 -27.893 37.318 1.00 37.28 106 HIS A C 1
ATOM 819 O O . HIS A 1 106 ? 1.078 -27.595 38.509 1.00 37.28 106 HIS A O 1
ATOM 825 N N . THR A 1 107 ? 0.734 -29.099 36.883 1.00 40.50 107 THR A N 1
ATOM 826 C CA . THR A 1 107 ? 0.515 -30.245 37.769 1.00 40.50 107 THR A CA 1
ATOM 827 C C . THR A 1 107 ? 1.880 -30.741 38.242 1.00 40.50 107 THR A C 1
ATOM 829 O O . THR A 1 107 ? 2.621 -31.337 37.462 1.00 40.50 107 THR A O 1
ATOM 832 N N . ILE A 1 108 ? 2.237 -30.475 39.499 1.00 36.50 108 ILE A N 1
ATOM 833 C CA . ILE A 1 108 ? 3.405 -31.082 40.148 1.00 36.50 108 ILE A CA 1
ATOM 834 C C . ILE A 1 108 ? 2.889 -32.240 41.005 1.00 36.50 108 ILE A C 1
ATOM 836 O O . ILE A 1 108 ? 2.153 -32.022 41.963 1.00 36.50 108 ILE A O 1
ATOM 840 N N . LEU A 1 109 ? 3.251 -33.470 40.637 1.00 33.34 109 LEU A N 1
ATOM 841 C CA . LEU A 1 109 ? 3.122 -34.628 41.523 1.00 33.34 109 LEU A CA 1
ATOM 842 C C . LEU A 1 109 ? 4.288 -34.619 42.526 1.00 33.34 109 LEU A C 1
ATOM 844 O O . LEU A 1 109 ? 5.401 -34.246 42.142 1.00 33.34 109 LEU A O 1
ATOM 848 N N . PRO A 1 110 ? 4.066 -35.015 43.790 1.00 37.94 110 PRO A N 1
ATOM 849 C CA . PRO A 1 110 ? 5.113 -35.021 44.800 1.00 37.94 110 PRO A CA 1
ATOM 850 C C . PRO A 1 110 ? 6.072 -36.189 44.543 1.00 37.94 110 PRO A C 1
ATOM 852 O O . PRO A 1 110 ? 5.632 -37.306 44.276 1.00 37.94 110 PRO A O 1
ATOM 855 N N . VAL A 1 111 ? 7.379 -35.939 44.630 1.00 38.72 111 VAL A N 1
ATOM 856 C CA . VAL A 1 111 ? 8.375 -37.010 44.736 1.00 38.72 111 VAL A CA 1
ATOM 857 C C . VAL A 1 111 ? 9.194 -36.785 45.999 1.00 38.72 111 VAL A C 1
ATOM 859 O O . VAL A 1 111 ? 9.744 -35.703 46.212 1.00 38.72 111 VAL A O 1
ATOM 862 N N . ASP A 1 112 ? 9.200 -37.797 46.860 1.00 33.16 112 ASP A N 1
ATOM 863 C CA . ASP A 1 112 ? 9.898 -37.782 48.136 1.00 33.16 112 ASP A CA 1
ATOM 864 C C . ASP A 1 112 ? 11.420 -37.771 47.946 1.00 33.16 112 ASP A C 1
ATOM 866 O O . ASP A 1 112 ? 11.982 -38.418 47.058 1.00 33.16 112 ASP A O 1
ATOM 870 N N . SER A 1 113 ? 12.090 -37.027 48.824 1.00 45.88 113 SER A N 1
ATOM 871 C CA . SER A 1 113 ? 13.544 -36.928 48.912 1.00 45.88 113 SER A CA 1
ATOM 872 C C . SER A 1 113 ? 14.167 -38.228 49.422 1.00 45.88 113 SER A C 1
ATOM 874 O O . SER A 1 113 ? 14.200 -38.463 50.628 1.00 45.88 113 SER A O 1
ATOM 876 N N . ALA A 1 114 ? 14.763 -39.013 48.524 1.00 34.94 114 ALA A N 1
ATOM 877 C CA . ALA A 1 114 ? 15.884 -39.893 48.852 1.00 34.94 114 ALA A CA 1
ATOM 878 C C . ALA A 1 114 ? 16.746 -40.187 47.606 1.00 34.94 114 ALA A C 1
ATOM 880 O O . ALA A 1 114 ? 16.253 -40.644 46.581 1.00 34.94 114 ALA A O 1
ATOM 881 N N . ASN A 1 115 ? 18.055 -39.961 47.748 1.00 37.88 115 ASN A N 1
ATOM 882 C CA . ASN A 1 115 ? 19.168 -40.322 46.857 1.00 37.88 115 ASN A CA 1
ATOM 883 C C . ASN A 1 115 ? 19.350 -39.534 45.541 1.00 37.88 115 ASN A C 1
ATOM 885 O O . ASN A 1 115 ? 18.815 -39.835 44.477 1.00 37.88 115 ASN A O 1
ATOM 889 N N . SER A 1 116 ? 20.268 -38.567 45.618 1.00 45.03 116 SER A N 1
ATOM 890 C CA . SER A 1 116 ? 20.881 -37.862 44.492 1.00 45.03 116 SER A CA 1
ATOM 891 C C . SER A 1 116 ? 21.824 -38.793 43.715 1.00 45.03 116 SER A C 1
ATOM 893 O O . SER A 1 116 ? 22.921 -39.089 44.184 1.00 45.03 116 SER A O 1
ATOM 895 N N . SER A 1 117 ? 21.397 -39.300 42.552 1.00 40.31 117 SER A N 1
ATOM 896 C CA . SER A 1 117 ? 22.319 -39.762 41.484 1.00 40.31 117 SER A CA 1
ATOM 897 C C . SER A 1 117 ? 21.678 -40.112 40.130 1.00 40.31 117 SER A C 1
ATOM 899 O O . SER A 1 117 ? 22.412 -40.224 39.157 1.00 40.31 117 SER A O 1
ATOM 901 N N . ASN A 1 118 ? 20.348 -40.203 39.980 1.00 43.66 118 ASN A N 1
ATOM 902 C CA . ASN A 1 118 ? 19.753 -40.777 38.751 1.00 43.66 118 ASN A CA 1
ATOM 903 C C . ASN A 1 118 ? 18.904 -39.825 37.878 1.00 43.66 118 ASN A C 1
ATOM 905 O O . ASN A 1 118 ? 18.141 -40.275 37.025 1.00 43.66 118 ASN A O 1
ATOM 909 N N . VAL A 1 119 ? 19.069 -38.505 38.017 1.00 43.75 119 VAL A N 1
ATOM 910 C CA . VAL A 1 119 ? 18.266 -37.485 37.296 1.00 43.75 119 VAL A CA 1
ATOM 911 C C . VAL A 1 119 ? 18.425 -37.548 35.763 1.00 43.75 119 VAL A C 1
ATOM 913 O O . VAL A 1 119 ? 17.501 -37.210 35.025 1.00 43.75 119 VAL A O 1
ATOM 916 N N . TRP A 1 120 ? 19.560 -38.038 35.259 1.00 38.19 120 TRP A N 1
ATOM 917 C CA . TRP A 1 120 ? 19.866 -38.041 33.822 1.00 38.19 120 TRP A CA 1
ATOM 918 C C . TRP A 1 120 ? 19.179 -39.156 33.015 1.00 38.19 120 TRP A C 1
ATOM 920 O O . TRP A 1 120 ? 19.067 -39.026 31.799 1.00 38.19 120 TRP A O 1
ATOM 930 N N . ASN A 1 121 ? 18.651 -40.205 33.660 1.00 44.31 121 ASN A N 1
ATOM 931 C CA . ASN A 1 121 ? 17.985 -41.313 32.955 1.00 44.31 121 ASN A CA 1
ATOM 932 C C . ASN A 1 121 ? 16.484 -41.064 32.690 1.00 44.31 121 ASN A C 1
ATOM 934 O O . ASN A 1 121 ? 15.933 -41.567 31.712 1.00 44.31 121 ASN A O 1
ATOM 938 N N . LEU A 1 122 ? 15.815 -40.234 33.500 1.00 40.44 122 LEU A N 1
ATOM 939 C CA . LEU A 1 122 ? 14.379 -39.953 33.337 1.00 40.44 122 LEU A CA 1
ATOM 940 C C . LEU A 1 122 ? 14.099 -38.984 32.171 1.00 40.44 122 LEU A C 1
ATOM 942 O O . LEU A 1 122 ? 13.107 -39.122 31.454 1.00 40.44 122 LEU A O 1
ATOM 946 N N . ALA A 1 123 ? 15.014 -38.042 31.920 1.00 43.12 123 ALA A N 1
ATOM 947 C CA . ALA A 1 123 ? 14.917 -37.095 30.807 1.00 43.12 123 ALA A CA 1
ATOM 948 C C . ALA A 1 123 ? 15.051 -37.772 29.426 1.00 43.12 123 ALA A C 1
ATOM 950 O O . ALA A 1 123 ? 14.498 -37.276 28.442 1.00 43.12 123 ALA A O 1
ATOM 951 N N . GLN A 1 124 ? 15.744 -38.915 29.346 1.00 44.72 124 GLN A N 1
ATOM 952 C CA . GLN A 1 124 ? 15.823 -39.719 28.122 1.00 44.72 124 GLN A CA 1
ATOM 953 C C . GLN A 1 124 ? 14.550 -40.540 27.876 1.00 44.72 124 GLN A C 1
ATOM 955 O O . GLN A 1 124 ? 14.121 -40.646 26.729 1.00 44.72 124 GLN A O 1
ATOM 960 N N . GLN A 1 125 ? 13.888 -41.043 28.923 1.00 40.66 125 GLN A N 1
ATOM 961 C CA . GLN A 1 125 ? 12.637 -41.798 28.767 1.00 40.66 125 GLN A CA 1
ATOM 962 C C . GLN A 1 125 ? 11.430 -40.917 28.403 1.00 40.66 125 GLN A C 1
ATOM 964 O O . GLN A 1 125 ? 10.560 -41.351 27.649 1.00 40.66 125 GLN A O 1
ATOM 969 N N . LEU A 1 126 ? 11.393 -39.652 28.836 1.00 41.78 126 LEU A N 1
ATOM 970 C CA . LEU A 1 126 ? 10.296 -38.728 28.502 1.00 41.78 126 LEU A CA 1
ATOM 971 C C . LEU A 1 126 ? 10.327 -38.209 27.050 1.00 41.78 126 LEU A C 1
ATOM 973 O O . LEU A 1 126 ? 9.325 -37.673 26.574 1.00 41.78 126 LEU A O 1
ATOM 977 N N . LYS A 1 127 ? 11.435 -38.399 26.314 1.00 42.91 127 LYS A N 1
ATOM 978 C CA . LYS A 1 127 ? 11.514 -38.080 24.875 1.00 42.91 127 LYS A CA 1
ATOM 979 C C . LYS A 1 127 ? 10.762 -39.077 23.988 1.00 42.91 127 LYS A C 1
ATOM 981 O O . LYS A 1 127 ? 10.362 -38.702 22.892 1.00 42.91 127 LYS A O 1
ATOM 986 N N . HIS A 1 128 ? 10.522 -40.303 24.456 1.00 40.09 128 HIS A N 1
ATOM 987 C CA . HIS A 1 128 ? 9.834 -41.339 23.675 1.00 40.09 128 HIS A CA 1
ATOM 988 C C . HIS A 1 128 ? 8.300 -41.293 23.768 1.00 40.09 128 HIS A C 1
ATOM 990 O O . HIS A 1 128 ? 7.631 -42.019 23.041 1.00 40.09 128 HIS A O 1
ATOM 996 N N . LEU A 1 129 ? 7.727 -40.428 24.611 1.00 36.62 129 LEU A N 1
ATOM 997 C CA . LEU A 1 129 ? 6.274 -40.338 24.825 1.00 36.62 129 LEU A CA 1
ATOM 998 C C . LEU A 1 129 ? 5.598 -39.188 24.057 1.00 36.62 129 LEU A C 1
ATOM 1000 O O . LEU A 1 129 ? 4.433 -38.881 24.302 1.00 36.62 129 LEU A O 1
ATOM 1004 N N . ARG A 1 130 ? 6.294 -38.555 23.104 1.00 37.72 130 ARG A N 1
ATOM 1005 C CA . ARG A 1 130 ? 5.668 -37.647 22.130 1.00 37.72 130 ARG A CA 1
ATOM 1006 C C . ARG A 1 130 ? 5.678 -38.277 20.737 1.00 37.72 130 ARG A C 1
ATOM 1008 O O . ARG A 1 130 ? 6.664 -38.211 20.015 1.00 37.72 130 ARG A O 1
ATOM 1015 N N . SER A 1 131 ? 4.540 -38.843 20.367 1.00 30.64 131 SER A N 1
ATOM 1016 C CA . SER A 1 131 ? 4.129 -39.194 18.999 1.00 30.64 131 SER A CA 1
ATOM 1017 C C . SER A 1 131 ? 2.773 -38.497 18.779 1.00 30.64 131 SER A C 1
ATOM 1019 O O . SER A 1 131 ? 2.023 -38.380 19.742 1.00 30.64 131 SER A O 1
ATOM 1021 N N . ASN A 1 132 ? 2.318 -38.005 17.625 1.00 31.77 132 ASN A N 1
ATOM 1022 C CA . ASN A 1 132 ? 2.818 -37.850 16.258 1.00 31.77 132 ASN A CA 1
ATOM 1023 C C . ASN A 1 132 ? 1.892 -36.820 15.568 1.00 31.77 132 ASN A C 1
ATOM 1025 O O . ASN A 1 132 ? 0.677 -36.967 15.667 1.00 31.77 132 ASN A O 1
ATOM 1029 N N . SER A 1 133 ? 2.445 -35.841 14.844 1.00 34.69 133 SER A N 1
ATOM 1030 C CA . SER A 1 133 ? 1.857 -35.222 13.632 1.00 34.69 133 SER A CA 1
ATOM 1031 C C . SER A 1 133 ? 2.942 -34.312 13.018 1.00 34.69 133 SER A C 1
ATOM 1033 O O . SER A 1 133 ? 3.205 -33.243 13.558 1.00 34.69 133 SER A O 1
ATOM 1035 N N . TRP A 1 134 ? 3.871 -34.858 12.215 1.00 31.14 134 TRP A N 1
ATOM 1036 C CA . TRP A 1 134 ? 3.927 -34.740 10.737 1.00 31.14 134 TRP A CA 1
ATOM 1037 C C . TRP A 1 134 ? 3.842 -33.255 10.298 1.00 31.14 134 TRP A C 1
ATOM 1039 O O . TRP A 1 134 ? 2.823 -32.618 10.515 1.00 31.14 134 TRP A O 1
ATOM 1049 N N . SER A 1 135 ? 4.869 -32.606 9.735 1.00 32.38 135 SER A N 1
ATOM 1050 C CA . SER A 1 135 ? 5.601 -33.014 8.531 1.00 32.38 135 SER A CA 1
ATOM 1051 C C . SER A 1 135 ? 6.955 -32.297 8.356 1.00 32.38 135 SER A C 1
ATOM 1053 O O . SER A 1 135 ? 7.088 -31.118 8.675 1.00 32.38 135 SER A O 1
ATOM 1055 N N . ASP A 1 136 ? 7.872 -33.064 7.766 1.00 28.00 136 ASP A N 1
ATOM 1056 C CA . ASP A 1 136 ? 8.998 -32.768 6.867 1.00 28.00 136 ASP A CA 1
ATOM 1057 C C . ASP A 1 136 ? 10.134 -31.802 7.236 1.00 28.00 136 ASP A C 1
ATOM 1059 O O . ASP A 1 136 ? 10.024 -30.576 7.216 1.00 28.00 136 ASP A O 1
ATOM 1063 N N . SER A 1 137 ? 11.291 -32.435 7.431 1.00 38.66 137 SER A N 1
ATOM 1064 C CA . SER A 1 137 ? 12.624 -31.865 7.313 1.00 38.66 137 SER A CA 1
ATOM 1065 C C . SER A 1 137 ? 12.883 -31.440 5.864 1.00 38.66 137 SER A C 1
ATOM 1067 O O . SER A 1 137 ? 12.825 -32.247 4.940 1.00 38.66 137 SER A O 1
ATOM 1069 N N . LEU A 1 138 ? 13.237 -30.170 5.687 1.00 32.91 138 LEU A N 1
ATOM 1070 C CA . LEU A 1 138 ? 14.218 -29.769 4.684 1.00 32.91 138 LEU A CA 1
ATOM 1071 C C . LEU A 1 138 ? 15.395 -29.147 5.434 1.00 32.91 138 LEU A C 1
ATOM 1073 O O . LEU A 1 138 ? 15.654 -27.945 5.354 1.00 32.91 138 LEU A O 1
ATOM 1077 N N . ASP A 1 139 ? 16.086 -29.982 6.209 1.00 36.22 139 ASP A N 1
ATOM 1078 C CA . ASP A 1 139 ? 17.454 -29.711 6.637 1.00 36.22 139 ASP A CA 1
ATOM 1079 C C . ASP A 1 139 ? 18.374 -29.828 5.416 1.00 36.22 139 ASP A C 1
ATOM 1081 O O . ASP A 1 139 ? 19.044 -30.834 5.222 1.00 36.22 139 ASP A O 1
ATOM 1085 N N . ASP A 1 140 ? 18.369 -28.802 4.562 1.00 35.03 140 ASP A N 1
ATOM 1086 C CA . ASP A 1 140 ? 19.499 -28.511 3.676 1.00 35.03 140 ASP A CA 1
ATOM 1087 C C . ASP A 1 140 ? 19.468 -27.043 3.210 1.00 35.03 140 ASP A C 1
ATOM 1089 O O . ASP A 1 140 ? 19.320 -26.704 2.038 1.00 35.03 140 ASP A O 1
ATOM 1093 N N . CYS A 1 141 ? 19.590 -26.112 4.155 1.00 34.28 141 CYS A N 1
ATOM 1094 C CA . CYS A 1 141 ? 20.139 -24.792 3.858 1.00 34.28 141 CYS A CA 1
ATOM 1095 C C . CYS A 1 141 ? 21.314 -24.570 4.794 1.00 34.28 141 CYS A C 1
ATOM 1097 O O . CYS A 1 141 ? 21.161 -24.177 5.950 1.00 34.28 141 CYS A O 1
ATOM 1099 N N . ARG A 1 142 ? 22.498 -24.878 4.259 1.00 30.28 142 ARG A N 1
ATOM 1100 C CA . ARG A 1 142 ? 23.794 -24.442 4.769 1.00 30.28 142 ARG A CA 1
ATOM 1101 C C . ARG A 1 142 ? 23.648 -23.040 5.347 1.00 30.28 142 ARG A C 1
ATOM 1103 O O . ARG A 1 142 ? 23.160 -22.139 4.667 1.00 30.28 142 ARG A O 1
ATOM 1110 N N . ILE A 1 143 ? 24.069 -22.890 6.596 1.00 32.19 143 ILE A N 1
ATOM 1111 C CA . ILE A 1 143 ? 24.264 -21.605 7.256 1.00 32.19 143 ILE A CA 1
ATOM 1112 C C . ILE A 1 143 ? 25.255 -20.823 6.387 1.00 32.19 143 ILE A C 1
ATOM 1114 O O . ILE A 1 143 ? 26.465 -21.018 6.480 1.00 32.19 143 ILE A O 1
ATOM 1118 N N . ALA A 1 144 ? 24.733 -19.999 5.480 1.00 28.72 144 ALA A N 1
ATOM 1119 C CA . ALA A 1 144 ? 25.499 -18.941 4.856 1.00 28.72 144 ALA A CA 1
ATOM 1120 C C . ALA A 1 144 ? 25.747 -17.894 5.945 1.00 28.72 144 ALA A C 1
ATOM 1122 O O . ALA A 1 144 ? 24.841 -17.543 6.707 1.00 28.72 144 ALA A O 1
ATOM 1123 N N . GLY A 1 145 ? 27.010 -17.510 6.102 1.00 27.55 145 GLY A N 1
ATOM 1124 C CA . GLY A 1 145 ? 27.457 -16.655 7.186 1.00 27.55 145 GLY A CA 1
ATOM 1125 C C . GLY A 1 145 ? 26.703 -15.327 7.232 1.00 27.55 145 GLY A C 1
ATOM 1126 O O . GLY A 1 145 ? 26.179 -14.824 6.243 1.00 27.55 145 GLY A O 1
ATOM 1127 N N . ILE A 1 146 ? 26.742 -14.715 8.409 1.00 36.97 146 ILE A N 1
ATOM 1128 C CA . ILE A 1 146 ? 26.229 -13.380 8.759 1.00 36.97 146 ILE A CA 1
ATOM 1129 C C . ILE A 1 146 ? 26.818 -12.237 7.877 1.00 36.97 146 ILE A C 1
ATOM 1131 O O . ILE A 1 146 ? 26.485 -11.075 8.076 1.00 36.97 146 ILE A O 1
ATOM 1135 N N . GLY A 1 147 ? 27.633 -12.554 6.861 1.00 32.84 147 GLY A N 1
ATOM 1136 C CA . GLY A 1 147 ? 28.163 -11.638 5.844 1.00 32.84 147 GLY A CA 1
ATOM 1137 C C . GLY A 1 147 ? 27.321 -11.485 4.564 1.00 32.84 147 GLY A C 1
ATOM 1138 O O . GLY A 1 147 ? 27.596 -10.580 3.789 1.00 32.84 147 GLY A O 1
ATOM 1139 N N . ASP A 1 148 ? 26.270 -12.285 4.341 1.00 37.91 148 ASP A N 1
ATOM 1140 C CA . ASP A 1 148 ? 25.422 -12.178 3.128 1.00 37.91 148 ASP A CA 1
ATOM 1141 C C . ASP A 1 148 ? 24.242 -11.190 3.273 1.00 37.91 148 ASP A C 1
ATOM 1143 O O . ASP A 1 148 ? 23.302 -11.155 2.469 1.00 37.91 148 ASP A O 1
ATOM 1147 N N . ILE A 1 149 ? 24.268 -10.350 4.312 1.00 44.47 149 ILE A N 1
ATOM 1148 C CA . ILE A 1 149 ? 23.224 -9.366 4.600 1.00 44.47 149 ILE A CA 1
ATOM 1149 C C . ILE A 1 149 ? 23.411 -8.138 3.690 1.00 44.47 149 ILE A C 1
ATOM 1151 O O . ILE A 1 149 ? 23.943 -7.109 4.082 1.00 44.47 149 ILE A O 1
ATOM 1155 N N . ASN A 1 150 ? 22.837 -8.220 2.489 1.00 48.03 150 ASN A N 1
ATOM 1156 C CA . ASN A 1 150 ? 22.259 -7.090 1.752 1.00 48.03 150 ASN A CA 1
ATOM 1157 C C . ASN A 1 150 ? 23.181 -5.945 1.299 1.00 48.03 150 ASN A C 1
ATOM 1159 O O . ASN A 1 150 ? 23.080 -4.811 1.779 1.00 48.03 150 ASN A O 1
ATOM 1163 N N . ARG A 1 151 ? 23.915 -6.180 0.208 1.00 52.97 151 ARG A N 1
ATOM 1164 C CA . ARG A 1 151 ? 24.420 -5.117 -0.678 1.00 52.97 151 ARG A CA 1
ATOM 1165 C C . ARG A 1 151 ? 23.260 -4.436 -1.418 1.00 52.97 151 ARG A C 1
ATOM 1167 O O . ARG A 1 151 ? 22.944 -4.779 -2.552 1.00 52.97 151 ARG A O 1
ATOM 1174 N N . SER A 1 152 ? 22.596 -3.475 -0.784 1.00 65.12 152 SER A N 1
ATOM 1175 C CA . SER A 1 152 ? 21.649 -2.615 -1.501 1.00 65.12 152 SER A CA 1
ATOM 1176 C C . SER A 1 152 ? 22.365 -1.431 -2.096 1.00 65.12 152 SER A C 1
ATOM 1178 O O . SER A 1 152 ? 22.736 -0.496 -1.390 1.00 65.12 152 SER A O 1
ATOM 1180 N N . LEU A 1 153 ? 22.531 -1.479 -3.411 1.00 69.25 153 LEU A N 1
ATOM 1181 C CA . LEU A 1 153 ? 23.073 -0.373 -4.188 1.00 69.25 153 LEU A CA 1
ATOM 1182 C C . LEU A 1 153 ? 22.065 0.785 -4.282 1.00 69.25 153 LEU A C 1
ATOM 1184 O O . LEU A 1 153 ? 22.435 1.956 -4.369 1.00 69.25 153 LEU A O 1
ATOM 1188 N N . LEU A 1 154 ? 20.773 0.457 -4.201 1.00 67.06 154 LEU A N 1
ATOM 1189 C CA . LEU A 1 154 ? 19.697 1.421 -4.023 1.00 67.06 154 LEU A CA 1
ATOM 1190 C C . LEU A 1 154 ? 19.670 1.855 -2.548 1.00 67.06 154 LEU A C 1
ATOM 1192 O O . LEU A 1 154 ? 19.386 1.055 -1.660 1.00 67.06 154 LEU A O 1
ATOM 1196 N N . GLY A 1 155 ? 20.001 3.113 -2.263 1.00 65.69 155 GLY A N 1
ATOM 1197 C CA . GLY A 1 155 ? 19.906 3.657 -0.901 1.00 65.69 155 GLY A CA 1
ATOM 1198 C C . GLY A 1 155 ? 18.461 3.704 -0.378 1.00 65.69 155 GLY A C 1
ATOM 1199 O O . GLY A 1 155 ? 17.506 3.444 -1.109 1.00 65.69 155 GLY A O 1
ATOM 1200 N N . ASP A 1 156 ? 18.274 4.102 0.883 1.00 67.00 156 ASP A N 1
ATOM 1201 C CA . ASP A 1 156 ? 16.942 4.114 1.515 1.00 67.00 156 ASP A CA 1
ATOM 1202 C C . ASP A 1 156 ? 16.049 5.304 1.109 1.00 67.00 156 ASP A C 1
ATOM 1204 O O . ASP A 1 156 ? 14.860 5.308 1.423 1.00 67.00 156 ASP A O 1
ATOM 1208 N N . SER A 1 157 ? 16.578 6.297 0.383 1.00 69.62 157 SER A N 1
ATOM 1209 C CA . SER A 1 157 ? 15.877 7.554 0.062 1.00 69.62 157 SER A CA 1
ATOM 1210 C C . SER A 1 157 ? 14.539 7.355 -0.663 1.00 69.62 157 SER A C 1
ATOM 1212 O O . SER A 1 157 ? 13.572 8.040 -0.357 1.00 69.62 157 SER A O 1
ATOM 1214 N N . ASN A 1 158 ? 14.464 6.386 -1.582 1.00 78.81 158 ASN A N 1
ATOM 1215 C CA . ASN A 1 158 ? 13.274 6.109 -2.399 1.00 78.81 158 ASN A CA 1
ATOM 1216 C C . ASN A 1 158 ? 12.608 4.770 -2.052 1.00 78.81 158 ASN A C 1
ATOM 1218 O O . ASN A 1 158 ? 11.853 4.208 -2.846 1.00 78.81 158 ASN A O 1
ATOM 1222 N N . ARG A 1 159 ? 12.869 4.242 -0.852 1.00 81.69 159 ARG A N 1
ATOM 1223 C CA . ARG A 1 159 ? 12.414 2.910 -0.430 1.00 81.69 159 ARG A CA 1
ATOM 1224 C C . ARG A 1 159 ? 10.903 2.707 -0.583 1.00 81.69 159 ARG A C 1
ATOM 1226 O O . ARG A 1 159 ? 10.478 1.673 -1.089 1.00 81.69 159 ARG A O 1
ATOM 1233 N N . TYR A 1 160 ? 10.106 3.710 -0.208 1.00 82.44 160 TYR A N 1
ATOM 1234 C CA . TYR A 1 160 ? 8.645 3.675 -0.340 1.00 82.44 160 TYR A CA 1
ATOM 1235 C C . TYR A 1 160 ? 8.189 3.534 -1.799 1.00 82.44 160 TYR A C 1
ATOM 1237 O O . TYR A 1 160 ? 7.316 2.724 -2.108 1.00 82.44 160 TYR A O 1
ATOM 1245 N N . LEU A 1 161 ? 8.817 4.286 -2.706 1.00 87.25 161 LEU A N 1
ATOM 1246 C CA . LEU A 1 161 ? 8.505 4.249 -4.131 1.00 87.25 161 LEU A CA 1
ATOM 1247 C C . LEU A 1 161 ? 8.806 2.866 -4.725 1.00 87.25 161 LEU A C 1
ATOM 1249 O O . LEU A 1 161 ? 7.974 2.291 -5.424 1.00 87.25 161 LEU A O 1
ATOM 1253 N N . TYR A 1 162 ? 9.963 2.297 -4.389 1.00 89.19 162 TYR A N 1
ATOM 1254 C CA . TYR A 1 162 ? 10.358 0.966 -4.853 1.00 89.19 162 TYR A CA 1
ATOM 1255 C C . TYR A 1 162 ? 9.438 -0.132 -4.325 1.00 89.19 162 TYR A C 1
ATOM 1257 O O . TYR A 1 162 ? 9.084 -1.052 -5.062 1.00 89.19 162 TYR A O 1
ATOM 1265 N N . ASP A 1 163 ? 8.996 -0.027 -3.075 1.00 88.00 163 ASP A N 1
ATOM 1266 C CA . ASP A 1 163 ? 8.025 -0.965 -2.521 1.00 88.00 163 ASP A CA 1
ATOM 1267 C C . ASP A 1 163 ? 6.649 -0.837 -3.168 1.00 88.00 163 ASP A C 1
ATOM 1269 O O . ASP A 1 163 ? 5.985 -1.850 -3.375 1.00 88.00 163 ASP A O 1
ATOM 1273 N N . ASN A 1 164 ? 6.237 0.363 -3.576 1.00 90.19 164 ASN A N 1
ATOM 1274 C CA . ASN A 1 164 ? 5.014 0.528 -4.357 1.00 90.19 164 ASN A CA 1
ATOM 1275 C C . ASN A 1 164 ? 5.099 -0.162 -5.720 1.00 90.19 164 ASN A C 1
ATOM 1277 O O . ASN A 1 164 ? 4.139 -0.829 -6.105 1.00 90.19 164 ASN A O 1
ATOM 1281 N N . PHE A 1 165 ? 6.237 -0.093 -6.419 1.00 93.81 165 PHE A N 1
ATOM 1282 C CA . PHE A 1 165 ? 6.424 -0.850 -7.663 1.00 93.81 165 PHE A CA 1
ATOM 1283 C C . PHE A 1 165 ? 6.355 -2.362 -7.423 1.00 93.81 165 PHE A C 1
ATOM 1285 O O . PHE A 1 165 ? 5.645 -3.068 -8.141 1.00 93.81 165 PHE A O 1
ATOM 1292 N N . LYS A 1 166 ? 7.008 -2.863 -6.366 1.00 92.31 166 LYS A N 1
ATOM 1293 C CA . LYS A 1 166 ? 6.935 -4.281 -5.972 1.00 92.31 166 LYS A CA 1
ATOM 1294 C C . LYS A 1 166 ? 5.504 -4.713 -5.632 1.00 92.31 166 LYS A C 1
ATOM 1296 O O . LYS A 1 166 ? 5.082 -5.774 -6.086 1.00 92.31 166 LYS A O 1
ATOM 1301 N N . ARG A 1 167 ? 4.744 -3.907 -4.875 1.00 91.62 167 ARG A N 1
ATOM 1302 C CA . ARG A 1 167 ? 3.329 -4.175 -4.545 1.00 91.62 167 ARG A CA 1
ATOM 1303 C C . ARG A 1 167 ? 2.458 -4.192 -5.796 1.00 91.62 167 ARG A C 1
ATOM 1305 O O . ARG A 1 167 ? 1.698 -5.134 -5.981 1.00 91.62 167 ARG A O 1
ATOM 1312 N N . ALA A 1 168 ? 2.598 -3.201 -6.673 1.00 93.31 168 ALA A N 1
ATOM 1313 C CA . ALA A 1 168 ? 1.836 -3.130 -7.915 1.00 93.31 168 ALA A CA 1
ATOM 1314 C C . ALA A 1 168 ? 2.107 -4.347 -8.816 1.00 93.31 168 ALA A C 1
ATOM 1316 O O . ALA A 1 168 ? 1.170 -4.971 -9.312 1.00 93.31 168 ALA A O 1
ATOM 1317 N N . TY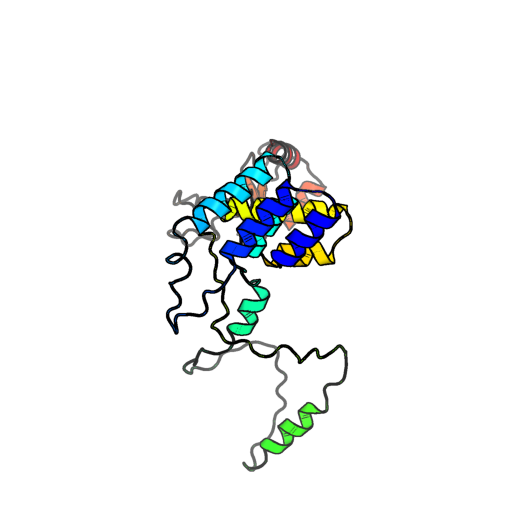R A 1 169 ? 3.371 -4.761 -8.950 1.00 96.25 169 TYR A N 1
ATOM 1318 C CA . TYR A 1 169 ? 3.710 -5.984 -9.674 1.00 96.25 169 TYR A CA 1
ATOM 1319 C C . TYR A 1 169 ? 3.166 -7.248 -8.982 1.00 96.25 169 TYR A C 1
ATOM 1321 O O . TYR A 1 169 ? 2.621 -8.133 -9.640 1.00 96.25 169 TYR A O 1
ATOM 1329 N N . ALA A 1 170 ? 3.232 -7.327 -7.649 1.00 94.88 170 ALA A N 1
ATOM 1330 C CA . ALA A 1 170 ? 2.654 -8.428 -6.877 1.00 94.88 170 ALA A CA 1
ATOM 1331 C C . ALA A 1 170 ? 1.123 -8.539 -7.044 1.00 94.88 170 ALA A C 1
ATOM 1333 O O . ALA A 1 170 ? 0.595 -9.653 -7.072 1.00 94.88 170 ALA A O 1
ATOM 1334 N N . GLU A 1 171 ? 0.418 -7.417 -7.193 1.00 93.44 171 GLU A N 1
ATOM 1335 C CA . GLU A 1 171 ? -1.015 -7.377 -7.508 1.00 93.44 171 GLU A CA 1
ATOM 1336 C C . GLU A 1 171 ? -1.312 -7.866 -8.933 1.00 93.44 171 GLU A C 1
ATOM 1338 O O . GLU A 1 171 ? -2.251 -8.637 -9.137 1.00 93.44 171 GLU A O 1
ATOM 1343 N N . MET A 1 172 ? -0.489 -7.504 -9.924 1.00 95.69 172 MET A N 1
ATOM 1344 C CA . MET A 1 172 ? -0.607 -8.063 -11.280 1.00 95.69 172 MET A CA 1
ATOM 1345 C C . MET A 1 172 ? -0.440 -9.589 -11.261 1.00 95.69 172 MET A C 1
ATOM 1347 O O . MET A 1 172 ? -1.279 -10.315 -11.794 1.00 95.69 172 MET A O 1
ATOM 1351 N N . LEU A 1 173 ? 0.593 -10.085 -10.569 1.00 96.12 173 LEU A N 1
ATOM 1352 C CA . LEU A 1 173 ? 0.847 -11.520 -10.408 1.00 96.12 173 LEU A CA 1
ATOM 1353 C C . LEU A 1 173 ? -0.295 -12.244 -9.686 1.00 96.12 173 LEU A C 1
ATOM 1355 O O . LEU A 1 173 ? -0.607 -13.382 -10.033 1.00 96.12 173 LEU A O 1
ATOM 1359 N N . TYR A 1 174 ? -0.926 -11.594 -8.701 1.00 94.69 174 TYR A N 1
ATOM 1360 C CA . TYR A 1 174 ? -2.108 -12.126 -8.024 1.00 94.69 174 TYR A CA 1
ATOM 1361 C C . TYR A 1 174 ? -3.260 -12.343 -9.007 1.00 94.69 174 TYR A C 1
ATOM 1363 O O . TYR A 1 174 ? -3.810 -13.440 -9.077 1.00 94.69 174 TYR A O 1
ATOM 1371 N N . ARG A 1 175 ? -3.578 -11.322 -9.813 1.00 96.31 175 ARG A N 1
ATOM 1372 C CA . ARG A 1 175 ? -4.655 -11.376 -10.815 1.00 96.31 175 ARG A CA 1
ATOM 1373 C C . ARG A 1 175 ? -4.396 -12.419 -11.902 1.00 96.31 175 ARG A C 1
ATOM 1375 O O . ARG A 1 175 ? -5.343 -13.000 -12.417 1.00 96.31 175 ARG A O 1
ATOM 1382 N N . TRP A 1 176 ? -3.132 -12.683 -12.225 1.00 96.88 176 TRP A N 1
ATOM 1383 C CA . TRP A 1 176 ? -2.729 -13.741 -13.158 1.00 96.88 176 TRP A CA 1
ATOM 1384 C C . TRP A 1 176 ? -2.656 -15.141 -12.526 1.00 96.88 176 TRP A C 1
ATOM 1386 O O . TRP A 1 176 ? -2.281 -16.093 -13.204 1.00 96.88 176 TRP A O 1
ATOM 1396 N N . GLY A 1 177 ? -2.975 -15.296 -11.235 1.00 94.38 177 GLY A N 1
ATOM 1397 C CA . GLY A 1 177 ? -2.922 -16.585 -10.534 1.00 94.38 177 GLY A CA 1
ATOM 1398 C C . GLY A 1 177 ? -1.504 -17.089 -10.228 1.00 94.38 177 GLY A C 1
ATOM 1399 O O . GLY A 1 177 ? -1.329 -18.214 -9.762 1.00 94.38 177 GLY A O 1
ATOM 1400 N N . LEU A 1 178 ? -0.471 -16.266 -10.433 1.00 96.00 178 LEU A N 1
ATOM 1401 C CA . LEU A 1 178 ? 0.938 -16.622 -10.228 1.00 96.00 178 LEU A CA 1
ATOM 1402 C C . LEU A 1 178 ? 1.360 -16.426 -8.763 1.00 96.00 178 LEU A C 1
ATOM 1404 O O . LEU A 1 178 ? 2.258 -15.643 -8.439 1.00 96.00 178 LEU A O 1
ATOM 1408 N N . LEU A 1 179 ? 0.710 -17.158 -7.855 1.00 92.56 179 LEU A N 1
ATOM 1409 C CA . LEU A 1 179 ? 0.835 -16.962 -6.405 1.00 92.56 179 LEU A CA 1
ATOM 1410 C C . LEU A 1 179 ? 2.252 -17.225 -5.871 1.00 92.56 179 LEU A C 1
ATOM 1412 O O . LEU A 1 179 ? 2.731 -16.485 -5.015 1.00 92.56 179 LEU A O 1
ATOM 1416 N N . VAL A 1 180 ? 2.958 -18.231 -6.398 1.00 93.56 180 VAL A N 1
ATOM 1417 C CA . VAL A 1 180 ? 4.340 -18.544 -5.979 1.00 93.56 180 VAL A CA 1
ATOM 1418 C C . VAL A 1 180 ? 5.309 -17.435 -6.389 1.00 93.56 180 VAL A C 1
ATOM 1420 O O . VAL A 1 180 ? 6.201 -17.059 -5.634 1.00 93.56 180 VAL A O 1
ATOM 1423 N N . THR A 1 181 ? 5.140 -16.868 -7.582 1.00 91.81 181 THR A N 1
ATOM 1424 C CA . THR A 1 181 ? 5.968 -15.741 -8.029 1.00 91.81 181 THR A CA 1
ATOM 1425 C C . THR A 1 181 ? 5.650 -14.490 -7.217 1.00 91.81 181 THR A C 1
ATOM 1427 O O . THR A 1 181 ? 6.562 -13.776 -6.805 1.00 91.81 181 THR A O 1
ATOM 1430 N N . ARG A 1 182 ? 4.370 -14.264 -6.898 1.00 93.62 182 ARG A N 1
ATOM 1431 C CA . ARG A 1 182 ? 3.943 -13.171 -6.021 1.00 93.62 182 ARG A CA 1
ATOM 1432 C C . ARG A 1 182 ? 4.633 -13.239 -4.661 1.00 93.62 182 ARG A C 1
ATOM 1434 O O . ARG A 1 182 ? 5.181 -12.234 -4.220 1.00 93.62 182 ARG A O 1
ATOM 1441 N N . THR A 1 183 ? 4.652 -14.401 -4.005 1.00 88.94 183 THR A N 1
ATOM 1442 C CA . THR A 1 183 ? 5.309 -14.525 -2.694 1.00 88.94 183 THR A CA 1
ATOM 1443 C C . THR A 1 183 ? 6.804 -14.243 -2.779 1.00 88.94 183 THR A C 1
ATOM 1445 O O . THR A 1 183 ? 7.330 -13.589 -1.884 1.00 88.94 183 THR A O 1
ATOM 1448 N N . LYS A 1 184 ? 7.483 -14.643 -3.867 1.00 90.12 184 LYS A N 1
ATOM 1449 C CA . LYS A 1 184 ? 8.894 -14.287 -4.096 1.00 90.12 184 LYS A CA 1
ATOM 1450 C C . LYS A 1 184 ? 9.108 -12.774 -4.112 1.00 90.12 184 LYS A C 1
ATOM 1452 O O . LYS A 1 184 ? 10.038 -12.319 -3.467 1.00 90.12 184 LYS A O 1
ATOM 1457 N N . ILE A 1 185 ? 8.248 -12.003 -4.783 1.00 90.06 185 ILE A N 1
ATOM 1458 C CA . ILE A 1 185 ? 8.345 -10.532 -4.818 1.00 90.06 185 ILE A CA 1
ATOM 1459 C C . ILE A 1 185 ? 8.067 -9.917 -3.444 1.00 90.06 185 ILE A C 1
ATOM 1461 O O . ILE A 1 185 ? 8.804 -9.036 -3.004 1.00 90.06 185 ILE A O 1
ATOM 1465 N N . LEU A 1 186 ? 7.048 -10.411 -2.735 1.00 87.75 186 LEU A N 1
ATOM 1466 C CA . LEU A 1 186 ? 6.663 -9.883 -1.422 1.00 87.75 186 LEU A CA 1
ATOM 1467 C C . LEU A 1 186 ? 7.767 -10.031 -0.361 1.00 87.75 186 LEU A C 1
ATOM 1469 O O . LEU A 1 186 ? 7.828 -9.205 0.543 1.00 87.75 186 LEU A O 1
ATOM 1473 N N . LYS A 1 187 ? 8.674 -11.011 -0.497 1.00 85.88 187 LYS A N 1
ATOM 1474 C CA . LYS A 1 187 ? 9.859 -11.153 0.376 1.00 85.88 187 LYS A CA 1
ATOM 1475 C C . LYS A 1 187 ? 10.816 -9.958 0.314 1.00 85.88 187 LYS A C 1
ATOM 1477 O O . LYS A 1 187 ? 11.552 -9.725 1.261 1.00 85.88 187 LYS A O 1
ATOM 1482 N N . TYR A 1 188 ? 10.807 -9.205 -0.786 1.00 84.00 188 TYR A N 1
ATOM 1483 C CA . TYR A 1 188 ? 11.677 -8.042 -0.983 1.00 84.00 188 TYR A CA 1
ATOM 1484 C C . TYR A 1 188 ? 11.025 -6.725 -0.560 1.00 84.00 188 TYR A C 1
ATOM 1486 O O . TYR A 1 188 ? 11.639 -5.668 -0.730 1.00 84.00 188 TYR A O 1
ATOM 1494 N N . LEU A 1 189 ? 9.784 -6.742 -0.065 1.00 83.50 189 LEU A N 1
ATOM 1495 C CA . LEU A 1 189 ? 9.195 -5.547 0.527 1.00 83.50 189 LEU A CA 1
ATOM 1496 C C . LEU A 1 189 ? 9.938 -5.208 1.813 1.00 83.50 189 LEU A C 1
ATOM 1498 O O . LEU A 1 189 ? 10.347 -6.089 2.570 1.00 83.50 189 LEU A O 1
ATOM 1502 N N . SER A 1 190 ? 10.100 -3.917 2.084 1.00 74.00 190 SER A N 1
ATOM 1503 C CA . SER A 1 190 ? 10.460 -3.527 3.435 1.00 74.00 190 SER A CA 1
ATOM 1504 C C . SER A 1 190 ? 9.397 -4.020 4.410 1.00 74.00 190 SER A C 1
ATOM 1506 O O . SER A 1 190 ? 8.211 -4.042 4.078 1.00 74.00 190 SER A O 1
ATOM 1508 N N . SER A 1 191 ? 9.814 -4.398 5.623 1.00 62.69 191 SER A N 1
ATOM 1509 C CA . SER A 1 191 ? 8.908 -4.591 6.760 1.00 62.69 191 SER A CA 1
ATOM 1510 C C . SER A 1 191 ? 8.313 -3.239 7.174 1.00 62.69 191 SER A C 1
ATOM 1512 O O . SER A 1 191 ? 8.576 -2.721 8.255 1.00 62.69 191 SER A O 1
ATOM 1514 N N . TYR A 1 192 ? 7.562 -2.625 6.271 1.00 51.41 192 TYR A N 1
ATOM 1515 C CA . TYR A 1 192 ? 6.755 -1.458 6.521 1.00 51.41 192 TYR A CA 1
ATOM 1516 C C . TYR A 1 192 ? 5.375 -1.970 6.897 1.00 51.41 192 TYR A C 1
ATOM 1518 O O . TYR A 1 192 ? 4.614 -2.445 6.051 1.00 51.41 192 TYR A O 1
ATOM 1526 N N . VAL A 1 193 ? 5.081 -1.908 8.193 1.00 50.22 193 VAL A N 1
ATOM 1527 C CA . VAL A 1 193 ? 3.700 -1.809 8.649 1.00 50.22 193 VAL A CA 1
ATOM 1528 C C . VAL A 1 193 ? 3.219 -0.501 8.038 1.00 50.22 193 VAL A C 1
ATOM 1530 O O . VAL A 1 193 ? 3.759 0.545 8.393 1.00 50.22 193 VAL A O 1
ATOM 1533 N N . ASP A 1 194 ? 2.302 -0.551 7.068 1.00 42.72 194 ASP A N 1
ATOM 1534 C CA . ASP A 1 194 ? 1.586 0.664 6.678 1.00 42.72 194 ASP A CA 1
ATOM 1535 C C . ASP A 1 194 ? 1.137 1.321 7.991 1.00 42.72 194 ASP A C 1
ATOM 1537 O O . ASP A 1 194 ? 0.448 0.639 8.759 1.00 42.72 194 ASP A O 1
ATOM 1541 N N . PRO A 1 195 ? 1.526 2.574 8.319 1.00 45.56 195 PRO A N 1
ATOM 1542 C CA . PRO A 1 195 ? 0.772 3.317 9.302 1.00 45.56 195 PRO A CA 1
ATOM 1543 C C . PRO A 1 195 ? -0.626 3.282 8.710 1.00 45.56 195 PRO A C 1
ATOM 1545 O O . PRO A 1 195 ? -0.816 3.728 7.570 1.00 45.56 195 PRO A O 1
ATOM 1548 N N . PRO A 1 196 ? -1.564 2.597 9.372 1.00 47.41 196 PRO A N 1
ATOM 1549 C CA . PRO A 1 196 ? -2.840 2.372 8.749 1.00 47.41 196 PRO A CA 1
ATOM 1550 C C . PRO A 1 196 ? -3.368 3.765 8.398 1.00 47.41 196 PRO A C 1
ATOM 1552 O O . PRO A 1 196 ? -3.207 4.699 9.188 1.00 47.41 196 PRO A O 1
ATOM 1555 N N . ARG A 1 197 ? -3.932 3.940 7.195 1.00 48.38 197 ARG A N 1
ATOM 1556 C CA . ARG A 1 197 ? -4.742 5.124 6.853 1.00 48.38 197 ARG A CA 1
ATOM 1557 C C . ARG A 1 197 ? -6.007 5.100 7.717 1.00 48.38 197 ARG A C 1
ATOM 1559 O O . ARG A 1 197 ? -7.120 4.962 7.229 1.00 48.38 197 ARG A O 1
ATOM 1566 N N . CYS A 1 198 ? -5.808 5.079 9.020 1.00 53.06 198 CYS A N 1
ATOM 1567 C CA . CYS A 1 198 ? -6.767 4.801 10.049 1.00 53.06 198 CYS A CA 1
ATOM 1568 C C . CYS A 1 198 ? -6.822 6.054 10.888 1.00 53.06 198 CYS A C 1
ATOM 1570 O O . CYS A 1 198 ? -5.803 6.619 11.285 1.00 53.06 198 CYS A O 1
ATOM 1572 N N . VAL A 1 199 ? -8.048 6.492 11.107 1.00 63.59 199 VAL A N 1
ATOM 1573 C CA . VAL A 1 199 ? -8.348 7.531 12.067 1.00 63.59 199 VAL A CA 1
ATOM 1574 C C . VAL A 1 199 ? -7.887 7.015 13.429 1.00 63.59 199 VAL A C 1
ATOM 1576 O O . VAL A 1 199 ? -8.410 6.019 13.930 1.00 63.59 199 VAL A O 1
ATOM 1579 N N . GLU A 1 200 ? -6.875 7.654 14.010 1.00 67.25 200 GLU A N 1
ATOM 1580 C CA . GLU A 1 200 ? -6.443 7.318 15.360 1.00 67.25 200 GLU A CA 1
ATOM 1581 C C . GLU A 1 200 ? -7.457 7.885 16.356 1.00 67.25 200 GLU A C 1
ATOM 1583 O O . GLU A 1 200 ? -7.726 9.088 16.390 1.00 67.25 200 GLU A O 1
ATOM 1588 N N . PHE A 1 201 ? -8.040 7.009 17.173 1.00 72.81 201 PHE A N 1
ATOM 1589 C CA . PHE A 1 201 ? -8.901 7.439 18.265 1.00 72.81 201 PHE A CA 1
ATOM 1590 C C . PHE A 1 201 ? -8.045 8.018 19.381 1.00 72.81 201 PHE A C 1
ATOM 1592 O O . PHE A 1 201 ? -7.386 7.297 20.130 1.00 72.81 201 PHE A O 1
ATOM 1599 N N . VAL A 1 202 ? -8.105 9.336 19.510 1.00 74.88 202 VAL A N 1
ATOM 1600 C CA . VAL A 1 202 ? -7.451 10.060 20.587 1.00 74.88 202 VAL A CA 1
ATOM 1601 C C . VAL A 1 202 ? -8.482 10.410 21.652 1.00 74.88 202 VAL A C 1
ATOM 1603 O O . VAL A 1 202 ? -9.555 10.931 21.360 1.00 74.88 202 VAL A O 1
ATOM 1606 N N . THR A 1 203 ? -8.155 10.122 22.906 1.00 81.38 203 THR A N 1
ATOM 1607 C CA . THR A 1 203 ? -9.007 10.418 24.059 1.00 81.38 203 THR A CA 1
ATOM 1608 C C . THR A 1 203 ? -8.393 11.521 24.901 1.00 81.38 203 THR A C 1
ATOM 1610 O O . THR A 1 203 ? -7.222 11.463 25.282 1.00 81.38 203 THR A O 1
ATOM 1613 N N . GLU A 1 204 ? -9.197 12.531 25.207 1.00 83.50 204 GLU A N 1
ATOM 1614 C CA . GLU A 1 204 ? -8.803 13.653 26.047 1.00 83.50 204 GLU A CA 1
ATOM 1615 C C . GLU A 1 204 ? -9.267 13.429 27.488 1.00 83.50 204 GLU A C 1
ATOM 1617 O O . GLU A 1 204 ? -10.397 13.021 27.754 1.00 83.50 204 GLU A O 1
ATOM 1622 N N . CYS A 1 205 ? -8.382 13.698 28.446 1.00 84.56 205 CYS A N 1
ATOM 1623 C CA . CYS A 1 205 ? -8.754 13.681 29.851 1.00 84.56 205 CYS A CA 1
ATOM 1624 C C . CYS A 1 205 ? -9.650 14.889 30.178 1.00 84.56 205 CYS A C 1
ATOM 1626 O O . CYS A 1 205 ? -9.165 16.015 30.078 1.00 84.56 205 CYS A O 1
ATOM 1628 N N . PRO A 1 206 ? -10.877 14.700 30.698 1.00 79.75 206 PRO A N 1
ATOM 1629 C CA . PRO A 1 206 ? -11.805 15.804 30.971 1.00 79.75 206 PRO A CA 1
ATOM 1630 C C . PRO A 1 206 ? -11.350 16.740 32.102 1.00 79.75 206 PRO A C 1
ATOM 1632 O O . PRO A 1 206 ? -11.876 17.834 32.247 1.00 79.75 206 PRO A O 1
ATOM 1635 N N . LEU A 1 207 ? -10.396 16.306 32.933 1.00 83.88 207 LEU A N 1
ATOM 1636 C CA . LEU A 1 207 ? -9.855 17.105 34.040 1.00 83.88 207 LEU A CA 1
ATOM 1637 C C . LEU A 1 207 ? -8.579 17.851 33.652 1.00 83.88 207 LEU A C 1
ATOM 1639 O O . LEU A 1 207 ? -8.323 18.952 34.118 1.00 83.88 207 LEU A O 1
ATOM 1643 N N . CYS A 1 208 ? -7.740 17.184 32.863 1.00 85.94 208 CYS A N 1
ATOM 1644 C CA . CYS A 1 208 ? -6.386 17.622 32.568 1.00 85.94 208 CYS A CA 1
ATOM 1645 C C . CYS A 1 208 ? -6.295 18.274 31.163 1.00 85.94 208 CYS A C 1
ATOM 1647 O O . CYS A 1 208 ? -5.240 18.815 30.842 1.00 85.94 208 CYS A O 1
ATOM 1649 N N . CYS A 1 209 ? -7.336 18.162 30.320 1.00 81.69 209 CYS A N 1
ATOM 1650 C CA . CYS A 1 209 ? -7.364 18.532 28.891 1.00 81.69 209 CYS A CA 1
ATOM 1651 C C . CYS A 1 209 ? -6.142 18.035 28.100 1.00 81.69 209 CYS A C 1
ATOM 1653 O O . CYS A 1 209 ? -5.635 18.669 27.179 1.00 81.69 209 CYS A O 1
ATOM 1655 N N . ARG A 1 210 ? -5.594 16.895 28.531 1.00 79.19 210 ARG A N 1
ATOM 1656 C CA . ARG A 1 210 ? -4.427 16.264 27.921 1.00 79.19 210 ARG A CA 1
ATOM 1657 C C . ARG A 1 210 ? -4.860 14.989 27.246 1.00 79.19 210 ARG A C 1
ATOM 1659 O O . ARG A 1 210 ? -5.572 14.175 27.842 1.00 79.19 210 ARG A O 1
ATOM 1666 N N . ILE A 1 211 ? -4.346 14.811 26.043 1.00 78.50 211 ILE A N 1
ATOM 1667 C CA . ILE A 1 211 ? -4.430 13.567 25.302 1.00 78.50 211 ILE A CA 1
ATOM 1668 C C . ILE A 1 211 ? -3.734 12.463 26.104 1.00 78.50 211 ILE A C 1
ATOM 1670 O O . ILE A 1 211 ? -2.608 12.624 26.580 1.00 78.50 211 ILE A O 1
ATOM 1674 N N . GLY A 1 212 ? -4.416 11.338 26.269 1.00 68.56 212 GLY A N 1
ATOM 1675 C CA . GLY A 1 212 ? -3.840 10.141 26.861 1.00 68.56 212 GLY A CA 1
ATOM 1676 C C . GLY A 1 212 ? -4.717 8.936 26.582 1.00 68.56 212 GLY A C 1
ATOM 1677 O O . GLY A 1 212 ? -5.934 9.060 26.576 1.00 68.56 212 GLY A O 1
ATOM 1678 N N . SER A 1 213 ? -4.101 7.779 26.361 1.00 72.81 213 SER A N 1
ATOM 1679 C CA . SER A 1 213 ? -4.756 6.479 26.196 1.00 72.81 213 SER A CA 1
ATOM 1680 C C . SER A 1 213 ? -3.790 5.392 26.688 1.00 72.81 213 SER A C 1
ATOM 1682 O O . SER A 1 213 ? -2.600 5.486 26.383 1.00 72.81 213 SER A O 1
ATOM 1684 N N . PRO A 1 214 ? -4.221 4.399 27.495 1.00 73.38 214 PRO A N 1
ATOM 1685 C CA . PRO A 1 214 ? -5.574 4.164 28.023 1.00 73.38 214 PRO A CA 1
ATOM 1686 C C . PRO A 1 214 ? -5.900 4.953 29.311 1.00 73.38 214 PRO A C 1
ATOM 1688 O O . PRO A 1 214 ? -7.023 4.903 29.819 1.00 73.38 214 PRO A O 1
ATOM 1691 N N . ALA A 1 215 ? -4.930 5.681 29.870 1.00 85.81 215 ALA A N 1
ATOM 1692 C CA . ALA A 1 215 ? -5.097 6.498 31.071 1.00 85.81 215 ALA A CA 1
ATOM 1693 C C . ALA A 1 215 ? -4.329 7.818 30.952 1.00 85.81 215 ALA A C 1
ATOM 1695 O O . ALA A 1 215 ? -3.342 7.926 30.225 1.00 85.81 215 ALA A O 1
ATOM 1696 N N . CYS A 1 216 ? -4.767 8.831 31.695 1.00 86.69 216 CYS A N 1
ATOM 1697 C CA . CYS A 1 216 ? -4.115 10.133 31.699 1.00 86.69 216 CYS A CA 1
ATOM 1698 C C . CYS A 1 216 ? -2.751 10.051 32.401 1.00 86.69 216 CYS A C 1
ATOM 1700 O O . CYS A 1 216 ? -2.651 9.567 33.530 1.00 86.69 216 CYS A O 1
ATOM 1702 N N . SER A 1 217 ? -1.704 10.589 31.774 1.00 85.75 217 SER A N 1
ATOM 1703 C CA . SER A 1 217 ? -0.337 10.580 32.313 1.00 85.75 217 SER A CA 1
ATOM 1704 C C . SER A 1 217 ? -0.205 11.329 33.644 1.00 85.75 217 SER A C 1
ATOM 1706 O O . SER A 1 217 ? 0.529 10.875 34.523 1.00 85.75 217 SER A O 1
ATOM 1708 N N . THR A 1 218 ? -0.949 12.426 33.805 1.00 86.69 218 THR A N 1
ATOM 1709 C CA . THR A 1 218 ? -0.972 13.268 35.010 1.00 86.69 218 THR A CA 1
ATOM 1710 C C . THR A 1 218 ? -2.009 12.784 36.016 1.00 86.69 218 THR A C 1
ATOM 1712 O O . THR A 1 218 ? -1.678 12.478 37.155 1.00 86.69 218 THR A O 1
ATOM 1715 N N . CYS A 1 219 ? -3.266 12.674 35.581 1.00 87.12 219 CYS A N 1
ATOM 1716 C CA . CYS A 1 219 ? -4.395 12.366 36.451 1.00 87.12 219 CYS A CA 1
ATOM 1717 C C . CYS A 1 219 ? -4.419 10.872 36.888 1.00 87.12 219 CYS A C 1
ATOM 1719 O O . CYS A 1 219 ? -5.155 10.526 37.808 1.00 87.12 219 CYS A O 1
ATOM 1721 N N . LYS A 1 220 ? -3.679 9.973 36.208 1.00 87.75 220 LYS A N 1
ATOM 1722 C CA . LYS A 1 220 ? -3.659 8.496 36.385 1.00 87.75 220 LYS A CA 1
ATOM 1723 C C . LYS A 1 220 ? -5.027 7.798 36.318 1.00 87.75 220 LYS A C 1
ATOM 1725 O O . LYS A 1 220 ? -5.135 6.606 36.588 1.00 87.75 220 LYS A O 1
ATOM 1730 N N . LYS A 1 221 ? -6.072 8.525 35.920 1.00 85.62 221 LYS A N 1
ATOM 1731 C CA . LYS A 1 221 ? -7.431 8.018 35.727 1.00 85.62 221 LYS A CA 1
ATOM 1732 C C . LYS A 1 221 ? -7.619 7.507 34.295 1.00 85.62 221 LYS A C 1
ATOM 1734 O O . LYS A 1 221 ? -6.995 8.060 33.381 1.00 85.62 221 LYS A O 1
ATOM 1739 N N . PRO A 1 222 ? -8.481 6.495 34.087 1.00 87.19 222 PRO A N 1
ATOM 1740 C CA . PRO A 1 222 ? -8.941 6.125 32.757 1.00 87.19 222 PRO A CA 1
ATOM 1741 C C . PRO A 1 222 ? -9.528 7.340 32.043 1.00 87.19 222 PRO A C 1
ATOM 1743 O O . PRO A 1 222 ? -10.166 8.190 32.657 1.00 87.19 222 PRO A O 1
ATOM 1746 N N . VAL A 1 223 ? -9.277 7.416 30.748 1.00 88.00 223 VAL A N 1
ATOM 1747 C CA . VAL A 1 223 ? -9.711 8.519 29.875 1.00 88.00 223 VAL A CA 1
ATOM 1748 C C . VAL A 1 223 ? -10.940 8.164 29.042 1.00 88.00 223 VAL A C 1
ATOM 1750 O O . VAL A 1 223 ? -11.672 9.054 28.628 1.00 88.00 223 VAL A O 1
ATOM 1753 N N . LEU A 1 224 ? -11.202 6.868 28.845 1.00 87.94 224 LEU A N 1
ATOM 1754 C CA . LEU A 1 224 ? -12.329 6.367 28.070 1.00 87.94 224 LEU A CA 1
ATOM 1755 C C . LEU A 1 224 ? -13.299 5.594 28.962 1.00 87.94 224 LEU A C 1
ATOM 1757 O O . LEU A 1 224 ? -12.924 4.615 29.612 1.00 87.94 224 LEU A O 1
ATOM 1761 N N . TYR A 1 225 ? -14.562 6.008 28.937 1.00 91.12 225 TYR A N 1
ATOM 1762 C CA . TYR A 1 225 ? -15.660 5.364 29.649 1.00 91.12 225 TYR A CA 1
ATOM 1763 C C . TYR A 1 225 ? -16.756 4.986 28.666 1.00 91.12 225 TYR A C 1
ATOM 1765 O O . TYR A 1 225 ? -17.083 5.752 27.763 1.00 91.12 225 TYR A O 1
ATOM 1773 N N . CYS A 1 226 ? -17.341 3.808 28.852 1.00 93.81 226 CYS A N 1
ATOM 1774 C CA . CYS A 1 226 ? -18.467 3.389 28.034 1.00 93.81 226 CYS A CA 1
ATOM 1775 C C . CYS A 1 226 ? -19.723 4.176 28.406 1.00 93.81 226 CYS A C 1
ATOM 1777 O O . CYS A 1 226 ? -20.092 4.252 29.576 1.00 93.81 226 CYS A O 1
ATOM 1779 N N . THR A 1 227 ? -20.417 4.722 27.411 1.00 94.00 227 THR A N 1
ATOM 1780 C CA . THR A 1 227 ? -21.659 5.486 27.612 1.00 94.00 227 THR A CA 1
ATOM 1781 C C . THR A 1 227 ? -22.802 4.650 28.192 1.00 94.00 227 THR A C 1
ATOM 1783 O O . THR A 1 227 ? -23.640 5.197 28.908 1.00 94.00 227 THR A O 1
ATOM 1786 N N . LEU A 1 228 ? -22.802 3.335 27.943 1.00 94.94 228 LEU A N 1
ATOM 1787 C CA . LEU A 1 228 ? -23.832 2.407 28.413 1.00 94.94 228 LEU A CA 1
ATOM 1788 C C . LEU A 1 228 ? -23.562 1.899 29.830 1.00 94.94 228 LEU A C 1
ATOM 1790 O O . LEU A 1 228 ? -24.363 2.141 30.725 1.00 94.94 228 LEU A O 1
ATOM 1794 N N . CYS A 1 229 ? -22.427 1.236 30.071 1.00 95.38 229 CYS A N 1
ATOM 1795 C CA . CYS A 1 229 ? -22.143 0.665 31.394 1.00 95.38 229 CYS A CA 1
ATOM 1796 C C . CYS A 1 229 ? -21.432 1.628 32.356 1.00 95.38 229 CYS A C 1
ATOM 1798 O O . CYS A 1 229 ? -21.266 1.300 33.525 1.00 95.38 229 CYS A O 1
ATOM 1800 N N . ARG A 1 230 ? -20.970 2.794 31.878 1.00 93.44 230 ARG A N 1
ATOM 1801 C CA . ARG A 1 230 ? -20.227 3.811 32.654 1.00 93.44 230 ARG A CA 1
ATOM 1802 C C . ARG A 1 230 ? -18.918 3.322 33.283 1.00 93.44 230 ARG A C 1
ATOM 1804 O O . ARG A 1 230 ? -18.298 4.045 34.059 1.00 93.44 230 ARG A O 1
ATOM 1811 N N . LEU A 1 231 ? -18.450 2.136 32.902 1.00 94.12 231 LEU A N 1
ATOM 1812 C CA . LEU A 1 231 ? -17.172 1.579 33.333 1.00 94.12 231 LEU A CA 1
ATOM 1813 C C . LEU A 1 231 ? -16.038 1.979 32.377 1.00 94.12 231 LEU A C 1
ATOM 1815 O O . LEU A 1 231 ? -16.284 2.205 31.184 1.00 94.12 231 LEU A O 1
ATOM 1819 N N . PRO A 1 232 ? -14.790 2.049 32.878 1.00 91.69 232 PRO A N 1
ATOM 1820 C CA . PRO A 1 232 ? -13.637 2.350 32.045 1.00 91.69 232 PRO A CA 1
ATOM 1821 C C . PRO A 1 232 ? -13.423 1.266 30.984 1.00 91.69 232 PRO A C 1
ATOM 1823 O O . PRO A 1 232 ? -13.495 0.064 31.261 1.00 91.69 232 PRO A O 1
ATOM 1826 N N . VAL A 1 233 ? -13.121 1.694 29.762 1.00 91.19 233 VAL A N 1
ATOM 1827 C CA . VAL A 1 233 ? -12.843 0.791 28.644 1.00 91.19 233 VAL A CA 1
ATOM 1828 C C . VAL A 1 233 ? -11.359 0.442 28.651 1.00 91.19 233 VAL A C 1
ATOM 1830 O O . VAL A 1 233 ? -10.511 1.300 28.444 1.00 91.19 233 VAL A O 1
ATOM 1833 N N . ARG A 1 234 ? -11.039 -0.824 28.939 1.00 86.19 234 ARG A N 1
ATOM 1834 C CA . ARG A 1 234 ? -9.656 -1.338 29.014 1.00 86.19 234 ARG A CA 1
ATOM 1835 C C . ARG A 1 234 ? -9.236 -2.168 27.796 1.00 86.19 234 ARG A C 1
ATOM 1837 O O . ARG A 1 234 ? -8.111 -2.646 27.755 1.00 86.19 234 ARG A O 1
ATOM 1844 N N . GLY A 1 235 ? -10.147 -2.385 26.854 1.00 84.44 235 GLY A N 1
ATOM 1845 C CA . GLY A 1 235 ? -9.950 -3.241 25.686 1.00 84.44 235 GLY A CA 1
ATOM 1846 C C . GLY A 1 235 ? -10.590 -2.626 24.449 1.00 84.44 235 GLY A C 1
ATOM 1847 O O . GLY A 1 235 ? -10.590 -1.407 24.303 1.00 84.44 235 GLY A O 1
ATOM 1848 N N . ALA A 1 236 ? -11.158 -3.466 23.583 1.00 88.31 236 ALA A N 1
ATOM 1849 C CA . ALA A 1 236 ? -11.787 -3.023 22.344 1.00 88.31 236 ALA A CA 1
ATOM 1850 C C . ALA A 1 236 ? -12.866 -1.953 22.593 1.00 88.31 236 ALA A C 1
ATOM 1852 O O . ALA A 1 236 ? -13.768 -2.125 23.427 1.00 88.31 236 ALA A O 1
ATOM 1853 N N . ALA A 1 237 ? -12.748 -0.850 21.858 1.00 89.94 237 ALA A N 1
ATOM 1854 C CA . ALA A 1 237 ? -13.620 0.302 21.952 1.00 89.94 237 ALA A CA 1
ATOM 1855 C C . ALA A 1 237 ? -14.128 0.710 20.570 1.00 89.94 237 ALA A C 1
ATOM 1857 O O . ALA A 1 237 ? -13.374 0.681 19.602 1.00 89.94 237 ALA A O 1
ATOM 1858 N N . ASN A 1 238 ? -15.378 1.162 20.516 1.00 89.88 238 ASN A N 1
ATOM 1859 C CA . ASN A 1 238 ? -15.956 1.818 19.349 1.00 89.88 238 ASN A CA 1
ATOM 1860 C C . ASN A 1 238 ? -16.426 3.214 19.755 1.00 89.88 238 ASN A C 1
ATOM 1862 O O . ASN A 1 238 ? -17.098 3.353 20.779 1.00 89.88 238 ASN A O 1
ATOM 1866 N N . ALA A 1 239 ? -16.127 4.223 18.940 1.00 90.12 239 ALA A N 1
ATOM 1867 C CA . ALA A 1 239 ? -16.641 5.577 19.102 1.00 90.12 239 ALA A CA 1
ATOM 1868 C C . ALA A 1 239 ? -17.089 6.153 17.755 1.00 90.12 239 ALA A C 1
ATOM 1870 O O . ALA A 1 239 ? -16.543 5.823 16.704 1.00 90.12 239 ALA A O 1
ATOM 1871 N N . CYS A 1 240 ? -18.112 7.002 17.790 1.00 90.50 240 CYS A N 1
ATOM 1872 C CA . CYS A 1 240 ? -18.625 7.686 16.610 1.00 90.50 240 CYS A CA 1
ATOM 1873 C C . CYS A 1 240 ? -17.652 8.778 16.150 1.00 90.50 240 CYS A C 1
ATOM 1875 O O . CYS A 1 240 ? -17.261 9.625 16.951 1.00 90.50 240 CYS A O 1
ATOM 1877 N N . LEU A 1 241 ? -17.349 8.826 14.850 1.00 88.00 241 LEU A N 1
ATOM 1878 C CA . LEU A 1 241 ? -16.440 9.830 14.279 1.00 88.00 241 LEU A CA 1
ATOM 1879 C C . LEU A 1 241 ? -17.036 11.244 14.251 1.00 88.00 241 LEU A C 1
ATOM 1881 O O . LEU A 1 241 ? -16.302 12.221 14.181 1.00 88.00 241 LEU A O 1
ATOM 1885 N N . HIS A 1 242 ? -18.364 11.363 14.323 1.00 89.12 242 HIS A N 1
ATOM 1886 C CA . HIS A 1 242 ? -19.046 12.657 14.318 1.00 89.12 242 HIS A CA 1
ATOM 1887 C C . HIS A 1 242 ? -19.275 13.218 15.727 1.00 89.12 242 HIS A C 1
ATOM 1889 O O . HIS A 1 242 ? -19.151 14.418 15.936 1.00 89.12 242 HIS A O 1
ATOM 1895 N N . CYS A 1 243 ? -19.703 12.397 16.693 1.00 91.56 243 CYS A N 1
ATOM 1896 C CA . CYS A 1 243 ? -20.053 12.889 18.035 1.00 91.56 243 CYS A CA 1
ATOM 1897 C C . CYS A 1 243 ? -19.082 12.459 19.138 1.00 91.56 243 CYS A C 1
ATOM 1899 O O . CYS A 1 243 ? -19.306 12.820 20.287 1.00 91.56 243 CYS A O 1
ATOM 1901 N N . GLY A 1 244 ? -18.066 11.644 18.839 1.00 88.75 244 GLY A N 1
ATOM 1902 C CA . GLY A 1 244 ? -17.057 11.187 19.804 1.00 88.75 244 GLY A CA 1
ATOM 1903 C C . GLY A 1 244 ? -17.559 10.217 20.884 1.00 88.75 244 GLY A C 1
ATOM 1904 O O . GLY A 1 244 ? -16.759 9.574 21.556 1.00 88.75 244 GLY A O 1
ATOM 1905 N N . HIS A 1 245 ? -18.874 10.067 21.056 1.00 91.38 245 HIS A N 1
ATOM 1906 C CA . HIS A 1 245 ? -19.463 9.124 22.006 1.00 91.38 245 HIS A CA 1
ATOM 1907 C C . HIS A 1 245 ? -19.212 7.670 21.604 1.00 91.38 245 HIS A C 1
ATOM 1909 O O . HIS A 1 245 ? -19.302 7.308 20.428 1.00 91.38 245 HIS A O 1
ATOM 1915 N N . GLY A 1 246 ? -18.945 6.829 22.601 1.00 92.44 246 GLY A N 1
ATOM 1916 C CA . GLY A 1 246 ? -18.564 5.444 22.385 1.00 92.44 246 GLY A CA 1
ATOM 1917 C C . GLY A 1 246 ? -18.448 4.628 23.666 1.00 92.44 246 GLY A C 1
ATOM 1918 O O . GLY A 1 246 ? -18.850 5.046 24.752 1.00 92.44 246 GLY A O 1
ATOM 1919 N N . GLY A 1 247 ? -17.886 3.433 23.544 1.00 93.31 247 GLY A N 1
ATOM 1920 C CA . GLY A 1 247 ? -17.674 2.538 24.670 1.00 93.31 247 GLY A CA 1
ATOM 1921 C C . GLY A 1 247 ? -17.117 1.191 24.255 1.00 93.31 247 GLY A C 1
ATOM 1922 O O . GLY A 1 247 ? -16.540 1.068 23.178 1.00 93.31 247 GLY A O 1
ATOM 1923 N N . HIS A 1 248 ? -17.293 0.173 25.104 1.00 95.25 248 HIS A N 1
ATOM 1924 C CA . HIS A 1 248 ? -16.893 -1.195 24.767 1.00 95.25 248 HIS A CA 1
ATOM 1925 C C . HIS A 1 248 ? -17.544 -1.625 23.454 1.00 95.25 248 HIS A C 1
ATOM 1927 O O . HIS A 1 248 ? -18.755 -1.461 23.291 1.00 95.25 248 HIS A O 1
ATOM 1933 N N . THR A 1 249 ? -16.753 -2.208 22.554 1.00 94.75 249 THR A N 1
ATOM 1934 C CA . THR A 1 249 ? -17.218 -2.680 21.240 1.00 94.75 249 THR A CA 1
ATOM 1935 C C . THR A 1 249 ? -18.486 -3.528 21.348 1.00 94.75 249 THR A C 1
ATOM 1937 O O . THR A 1 249 ? -19.432 -3.297 20.602 1.00 94.75 249 THR A O 1
ATOM 1940 N N . GLU A 1 250 ? -18.554 -4.433 22.328 1.00 96.06 250 GLU A N 1
ATOM 1941 C CA . GLU A 1 250 ? -19.716 -5.306 22.520 1.00 96.06 250 GLU A CA 1
ATOM 1942 C C . GLU A 1 250 ? -20.979 -4.546 22.947 1.00 96.06 250 GLU A C 1
ATOM 1944 O O . GLU A 1 250 ? -22.045 -4.738 22.370 1.00 96.06 250 GLU A O 1
ATOM 1949 N N . HIS A 1 251 ? -20.868 -3.619 23.903 1.00 96.25 251 HIS A N 1
ATOM 1950 C CA . HIS A 1 251 ? -22.009 -2.805 24.325 1.00 96.25 251 HIS A CA 1
ATOM 1951 C C . HIS A 1 251 ? -22.529 -1.923 23.187 1.00 96.25 251 HIS A C 1
ATOM 1953 O O . HIS A 1 251 ? -23.738 -1.794 23.009 1.00 96.25 251 HIS A O 1
ATOM 1959 N N . MET A 1 252 ? -21.624 -1.339 22.396 1.00 94.62 252 MET A N 1
ATOM 1960 C CA . MET A 1 252 ? -22.014 -0.545 21.231 1.00 94.62 252 MET A CA 1
ATOM 1961 C C . MET A 1 252 ? -22.705 -1.417 20.178 1.00 94.62 252 MET A C 1
ATOM 1963 O O . MET A 1 252 ? -23.742 -1.018 19.660 1.00 94.62 252 MET A O 1
ATOM 1967 N N . ARG A 1 253 ? -22.187 -2.622 19.908 1.00 94.94 253 ARG A N 1
ATOM 1968 C CA . ARG A 1 253 ? -22.802 -3.581 18.979 1.00 94.94 253 ARG A CA 1
ATOM 1969 C C . ARG A 1 253 ? -24.231 -3.936 19.396 1.00 94.94 253 ARG A C 1
ATOM 1971 O 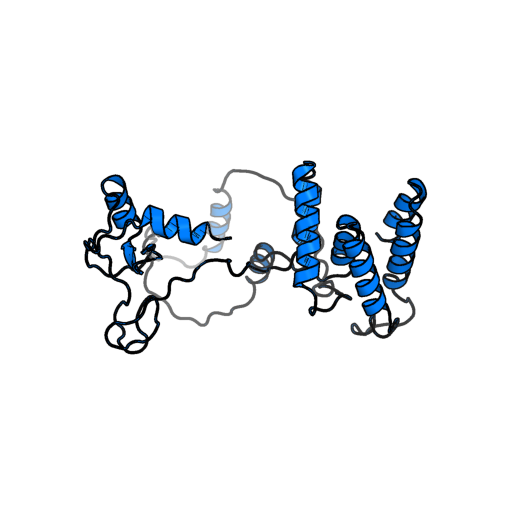O . ARG A 1 253 ? -25.128 -3.859 18.570 1.00 94.94 253 ARG A O 1
ATOM 1978 N N . ILE A 1 254 ? -24.443 -4.283 20.668 1.00 96.50 254 ILE A N 1
ATOM 1979 C CA . ILE A 1 254 ? -25.768 -4.647 21.200 1.00 96.50 254 ILE A CA 1
ATOM 1980 C C . ILE A 1 254 ? -26.755 -3.477 21.099 1.00 96.50 254 ILE A C 1
ATOM 1982 O O . ILE A 1 254 ? -27.924 -3.685 20.790 1.00 96.50 254 ILE A O 1
ATOM 1986 N N . TRP A 1 255 ? -26.307 -2.247 21.368 1.00 95.88 255 TRP A N 1
ATOM 1987 C CA . TRP A 1 255 ? -27.163 -1.065 21.253 1.00 95.88 255 TRP A CA 1
ATOM 1988 C C . TRP A 1 255 ? -27.589 -0.809 19.810 1.00 95.88 255 TRP A C 1
ATOM 1990 O O . TRP A 1 255 ? -28.777 -0.652 19.533 1.00 95.88 255 TRP A O 1
ATOM 2000 N N . PHE A 1 256 ? -26.623 -0.828 18.893 1.00 95.19 256 PHE A N 1
ATOM 2001 C CA . PHE A 1 256 ? -26.853 -0.542 17.482 1.00 95.19 256 PHE A CA 1
ATOM 2002 C C . PHE A 1 256 ? -27.570 -1.663 16.713 1.00 95.19 256 PHE A C 1
ATOM 2004 O O . PHE A 1 256 ? -27.971 -1.458 15.574 1.00 95.19 256 PHE A O 1
ATOM 2011 N N . ASP A 1 257 ? -27.774 -2.824 17.339 1.00 95.62 257 ASP A N 1
ATOM 2012 C CA . ASP A 1 257 ? -28.657 -3.883 16.833 1.00 95.62 257 ASP A CA 1
ATOM 2013 C C . ASP A 1 257 ? -30.146 -3.502 16.950 1.00 95.62 257 ASP A C 1
ATOM 2015 O O . ASP A 1 257 ? -30.986 -4.004 16.208 1.00 95.62 257 ASP A O 1
ATOM 2019 N N . LYS A 1 258 ? -30.483 -2.602 17.886 1.00 95.00 258 LYS A N 1
ATOM 2020 C CA . LYS A 1 258 ? -31.870 -2.212 18.198 1.00 95.00 258 LYS A CA 1
ATOM 2021 C C . LYS A 1 258 ? -32.192 -0.753 17.903 1.00 95.00 258 LYS A C 1
ATOM 2023 O O . LYS A 1 258 ? -33.356 -0.433 17.685 1.00 95.00 258 LYS A O 1
ATOM 2028 N N . TYR A 1 259 ? -31.190 0.117 17.940 1.00 93.56 259 TYR A N 1
ATOM 2029 C CA . TYR A 1 259 ? -31.353 1.561 17.812 1.00 93.56 259 TYR A CA 1
ATOM 2030 C C . TYR A 1 259 ? -30.363 2.114 16.788 1.00 93.56 259 TYR A C 1
ATOM 2032 O O . TYR A 1 259 ? -29.219 1.680 16.721 1.00 93.56 259 TYR A O 1
ATOM 2040 N N . ASP A 1 260 ? -30.779 3.105 16.016 1.00 91.81 260 ASP A N 1
ATOM 2041 C CA . ASP A 1 260 ? -29.960 3.825 15.035 1.00 91.81 260 ASP A CA 1
ATOM 2042 C C . ASP A 1 260 ? -29.368 5.134 15.590 1.00 91.81 260 ASP A C 1
ATOM 2044 O O . ASP A 1 260 ? -28.368 5.648 15.075 1.00 91.81 260 ASP A O 1
ATOM 2048 N N . GLU A 1 261 ? -29.929 5.637 16.688 1.00 94.94 261 GLU A N 1
ATOM 2049 C CA . GLU A 1 261 ? -29.455 6.821 17.395 1.00 94.94 261 GLU A CA 1
ATOM 2050 C C . GLU A 1 261 ? -28.424 6.524 18.497 1.00 94.94 261 GLU A C 1
ATOM 2052 O O . GLU A 1 261 ? -28.339 5.441 19.084 1.00 94.94 261 GLU A O 1
ATOM 2057 N N . CYS A 1 262 ? -27.608 7.533 18.802 1.00 95.69 262 CYS A N 1
ATOM 2058 C CA . CYS A 1 262 ? -26.558 7.453 19.807 1.00 95.69 262 CYS A CA 1
ATOM 2059 C C . CYS A 1 262 ? -27.102 7.177 21.216 1.00 95.69 262 CYS A C 1
ATOM 2061 O O . CYS A 1 262 ? -27.968 7.895 21.710 1.00 95.69 262 CYS A O 1
ATOM 2063 N N . ALA A 1 263 ? -26.471 6.234 21.920 1.00 92.81 263 ALA A N 1
ATOM 2064 C CA . ALA A 1 263 ? -26.801 5.845 23.293 1.00 92.81 263 ALA A CA 1
ATOM 2065 C C . ALA A 1 263 ? -26.774 6.977 24.339 1.00 92.81 263 ALA A C 1
ATOM 2067 O O . ALA A 1 263 ? -27.336 6.830 25.420 1.00 92.81 263 ALA A O 1
ATOM 2068 N N . THR A 1 264 ? -26.100 8.096 24.063 1.00 92.88 264 THR A N 1
ATOM 2069 C CA . THR A 1 264 ? -26.108 9.269 24.954 1.00 92.88 264 THR A CA 1
ATOM 2070 C C . THR A 1 264 ? -27.319 10.177 24.762 1.00 92.88 264 THR A C 1
ATOM 2072 O O . THR A 1 264 ? -27.494 11.092 25.561 1.00 92.88 264 THR A O 1
ATOM 2075 N N . GLY A 1 265 ? -28.136 9.963 23.726 1.00 91.19 265 GLY A N 1
ATOM 2076 C CA . GLY A 1 265 ? -29.280 10.819 23.406 1.00 91.19 265 GLY A CA 1
ATOM 2077 C C . GLY A 1 265 ? -28.904 12.133 22.716 1.00 91.19 265 GLY A C 1
ATOM 2078 O O . GLY A 1 265 ? -29.690 13.072 22.711 1.00 91.19 265 GLY A O 1
ATOM 2079 N N . CYS A 1 266 ? -27.712 12.238 22.117 1.00 94.00 266 CYS A N 1
ATOM 2080 C CA . CYS A 1 266 ? -27.291 13.455 21.410 1.00 94.00 266 CYS A CA 1
ATOM 2081 C C . CYS A 1 266 ? -27.927 13.643 20.012 1.00 94.00 266 CYS A C 1
ATOM 2083 O O . CYS A 1 266 ? -27.498 14.527 19.273 1.00 94.00 266 CYS A O 1
ATOM 2085 N N . GLY A 1 267 ? -28.879 12.789 19.610 1.00 92.44 267 GLY A N 1
ATOM 2086 C CA . GLY A 1 267 ? -29.542 12.819 18.292 1.00 92.44 267 GLY A CA 1
ATOM 2087 C C . GLY A 1 267 ? -28.656 12.399 17.107 1.00 92.44 267 GLY A C 1
ATOM 2088 O O . GLY A 1 267 ? -29.009 12.573 15.941 1.00 92.44 267 GLY A O 1
ATOM 2089 N N . CYS A 1 268 ? -27.454 11.877 17.369 1.00 93.88 268 CYS A N 1
ATOM 2090 C CA . CYS A 1 268 ? -26.528 11.468 16.316 1.00 93.88 268 CYS A CA 1
ATOM 2091 C C . CYS A 1 268 ? -26.870 10.066 15.788 1.00 93.88 268 CYS A C 1
ATOM 2093 O O . CYS A 1 268 ? -26.837 9.104 16.551 1.00 93.88 268 CYS A O 1
ATOM 2095 N N . HIS A 1 269 ? -27.099 9.942 14.478 1.00 95.12 269 HIS A N 1
ATOM 2096 C CA . HIS A 1 269 ? -27.224 8.657 13.780 1.00 95.12 269 HIS A CA 1
ATOM 2097 C C . HIS A 1 269 ? -25.821 8.096 13.486 1.00 95.12 269 HIS A C 1
ATOM 2099 O O . HIS A 1 269 ? -25.250 8.291 12.407 1.00 95.12 269 HIS A O 1
ATOM 2105 N N . CYS A 1 270 ? -25.202 7.494 14.506 1.00 92.81 270 CYS A N 1
ATOM 2106 C CA . CYS A 1 270 ? -23.758 7.241 14.556 1.00 92.81 270 CYS A CA 1
ATOM 2107 C C . CYS A 1 270 ? -23.229 6.362 13.415 1.00 92.81 270 CYS A C 1
ATOM 2109 O O . CYS A 1 270 ? -22.157 6.661 12.882 1.00 92.81 270 CYS A O 1
ATOM 2111 N N . LEU A 1 271 ? -23.952 5.301 13.036 1.00 89.94 271 LEU A N 1
ATOM 2112 C CA . LEU A 1 271 ? -23.519 4.369 11.987 1.00 89.94 271 LEU A CA 1
ATOM 2113 C C . LEU A 1 271 ? -23.499 5.037 10.606 1.00 89.94 271 LEU A C 1
ATOM 2115 O O . LEU A 1 271 ? -22.521 4.920 9.867 1.00 89.94 271 LEU A O 1
ATOM 2119 N N . GLN A 1 272 ? -24.550 5.791 10.275 1.00 90.88 272 GLN A N 1
ATOM 2120 C CA . GLN A 1 272 ? -24.666 6.488 8.995 1.00 90.88 272 GLN A CA 1
ATOM 2121 C C . GLN A 1 272 ? -23.642 7.623 8.884 1.00 90.88 272 GLN A C 1
ATOM 2123 O O . GLN A 1 272 ? -22.943 7.745 7.883 1.00 90.88 272 GLN A O 1
ATOM 2128 N N . LYS A 1 273 ? -23.503 8.436 9.936 1.00 89.06 273 LYS A N 1
ATOM 2129 C CA . LYS A 1 273 ? -22.562 9.564 9.931 1.00 89.06 273 LYS A CA 1
ATOM 2130 C C . LYS A 1 273 ? -21.106 9.106 9.902 1.00 89.06 273 LYS A C 1
ATOM 2132 O O . LYS A 1 273 ? -20.310 9.677 9.165 1.00 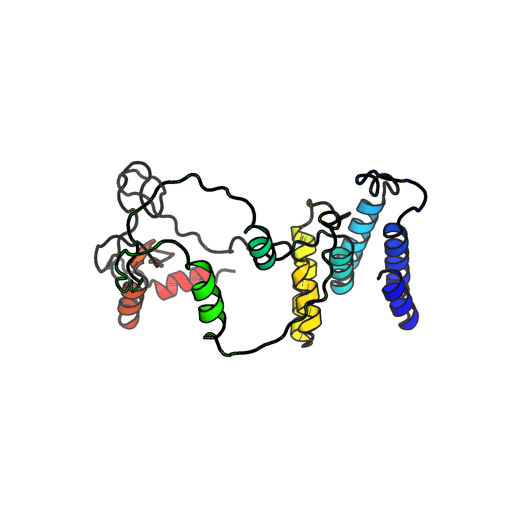89.06 273 LYS A O 1
ATOM 2137 N N . SER A 1 274 ? -20.755 8.069 10.666 1.00 86.31 274 SER A N 1
ATOM 2138 C CA . SER A 1 274 ? -19.381 7.549 10.672 1.00 86.31 274 SER A CA 1
ATOM 2139 C C . SER A 1 274 ? -19.035 6.858 9.351 1.00 86.31 274 SER A C 1
ATOM 2141 O O . SER A 1 274 ? -17.940 7.062 8.842 1.00 86.31 274 SER A O 1
ATOM 2143 N N . SER A 1 275 ? -19.964 6.101 8.751 1.00 84.88 275 SER A N 1
ATOM 2144 C CA . SER A 1 275 ? -19.732 5.477 7.438 1.00 84.88 275 SER A CA 1
ATOM 2145 C C . SER A 1 275 ? -19.590 6.505 6.314 1.00 84.88 275 SER A C 1
ATOM 2147 O O . SER A 1 275 ? -18.685 6.370 5.496 1.00 84.88 275 SER A O 1
ATOM 2149 N N . ALA A 1 276 ? -20.402 7.567 6.303 1.00 84.88 276 ALA A N 1
ATOM 2150 C CA . ALA A 1 276 ? -20.256 8.662 5.343 1.00 84.88 276 ALA A CA 1
ATOM 2151 C C . ALA A 1 276 ? -18.879 9.343 5.440 1.00 84.88 276 ALA A C 1
ATOM 2153 O O . ALA A 1 276 ? -18.265 9.622 4.415 1.00 84.88 276 ALA A O 1
ATOM 2154 N N . LEU A 1 277 ? -18.367 9.552 6.660 1.00 77.88 277 LEU A N 1
ATOM 2155 C CA . LEU A 1 277 ? -17.030 10.112 6.883 1.00 77.88 277 LEU A CA 1
ATOM 2156 C C . LEU A 1 277 ? -15.907 9.172 6.424 1.00 77.88 277 LEU A C 1
ATOM 2158 O O . LEU A 1 277 ? -14.915 9.639 5.877 1.00 77.88 277 LEU A O 1
ATOM 2162 N N . CYS A 1 278 ? -16.067 7.859 6.598 1.00 70.19 278 CYS A N 1
ATOM 2163 C CA . CYS A 1 278 ? -15.099 6.872 6.111 1.00 70.19 278 CYS A CA 1
ATOM 2164 C C . CYS A 1 278 ? -15.122 6.694 4.582 1.00 70.19 278 CYS A C 1
ATOM 2166 O O . CYS A 1 278 ? -14.108 6.309 4.004 1.00 70.19 278 CYS A O 1
ATOM 2168 N N . ASN A 1 279 ? -16.260 6.967 3.935 1.00 66.00 279 ASN A N 1
ATOM 2169 C CA . ASN A 1 279 ? -16.448 6.846 2.485 1.00 66.00 279 ASN A CA 1
ATOM 2170 C C . ASN A 1 279 ? -16.091 8.128 1.708 1.00 66.00 279 ASN A C 1
ATOM 2172 O O . ASN A 1 279 ? -16.192 8.141 0.484 1.00 66.00 279 ASN A O 1
ATOM 2176 N N . LEU A 1 280 ? -15.675 9.202 2.389 1.00 49.16 280 LEU A N 1
ATOM 2177 C CA . LEU A 1 280 ? -15.064 10.377 1.765 1.00 49.16 280 LEU A CA 1
ATOM 2178 C C . LEU A 1 280 ? -13.591 10.068 1.440 1.00 49.16 280 LEU A C 1
ATOM 2180 O O . LEU A 1 280 ? -12.692 10.483 2.166 1.00 49.16 280 LEU A O 1
ATOM 2184 N N . ASN A 1 281 ? -13.358 9.301 0.372 1.00 39.78 281 ASN A N 1
ATOM 2185 C CA . ASN A 1 281 ? -12.073 9.172 -0.328 1.00 39.78 281 ASN A CA 1
ATOM 2186 C C . ASN A 1 281 ? -12.313 8.992 -1.827 1.00 39.78 281 ASN A C 1
ATOM 2188 O O . ASN A 1 281 ? -13.024 8.027 -2.187 1.00 39.78 281 ASN A O 1
#

Radius of gyration: 29.46 Å; chains: 1; bounding box: 73×60×78 Å

Sequence (281 aa):
MCRHNKEVAEKYGRPDLVQCWSLAEMIAQPNNDFDADDDMLCSQNPFAKSLLESLISHFARIYDIQTAAMLCCAFGRHCPSLYELSRSSSSSSKSVNQSPSGSPYHTILPVDSANSSNVWNLAQQLKHLRSNSWSDSLDDCRIAGIGDINRSLLGDSNRYLYDNFKRAYAEMLYRWGLLVTRTKILKYLSSYVDPPRCVEFVTECPLCCRIGSPACSTCKKPVLYCTLCRLPVRGAANACLHCGHGGHTEHMRIWFDKYDECATGCGCHCLQKSSALCNLN

InterPro domains:
  IPR049566 WDR59/RTC1-like, RING zinc finger domain [PF17120] (225-274)
  IPR049567 GATOR complex protein WDR59-like [PTHR46170] (1-278)

Organism: Aedes aegypti (NCBI:txid7159)

Secondary structure (DSSP, 8-state):
-HHHHHHHHHHTT-HHHHHHHHHHHHHHPPPTT--S-TTTTTTT-TTHHHHHHHHHHHHHHTT-HHHHHHHHHHHS-----HHHHHHHSSS---PPP------S-----------TT-HHHHHHHGGGG----------------TT-S---SS-GGGHHHHHHHHHHHHHHHHHTT-HHHHHHHHTTS-------S------B-TTT--B-SSB-TTT-SBS-B-TTT-SB--S-EEE-TTT--EEEHHHHHHHHTT-SS-TTSS---HHHHHHHHHT--